Protein AF-A0A2A4IQV2-F1 (afdb_monomer_lite)

Foldseek 3Di:
DDPVVLVVVVVVPQQLDDSPDDPVLSVLRVVLVPADAVGKDKDKDFPCLLADPSVLSSLQCCLQWKDWQEKEFAQADPDPPDRGGMMMTMIHGDPDDRPAADWDKYFYYYDDDDCPCVVVDDRDPQIFTRHRRDHGDGDDPVRVVVVVVVVVDDDPVRPPDDDDDDDDQLDCVLFKDAPVLQVVLCVVPVCQVVQKAQDFDPVQDDDVDGHRPRIIGRHPDQVVVDDCVVRVSSVVSSCVQPQCDDCPCDDNHGDNDPDDGPPDDPD

Structure (mmCIF, N/CA/C/O backbone):
data_AF-A0A2A4IQV2-F1
#
_entry.id   AF-A0A2A4IQV2-F1
#
loop_
_atom_site.group_PDB
_atom_site.id
_atom_site.type_symbol
_atom_site.label_atom_id
_atom_site.label_alt_id
_atom_site.label_comp_id
_atom_site.label_asym_id
_atom_site.label_entity_id
_atom_site.label_seq_id
_atom_site.pdbx_PDB_ins_code
_atom_site.Cartn_x
_atom_site.Cartn_y
_atom_site.Cartn_z
_atom_site.occupancy
_atom_site.B_iso_or_equiv
_atom_site.auth_seq_id
_atom_site.auth_comp_id
_atom_site.auth_asym_id
_atom_site.auth_atom_id
_atom_site.pdbx_PDB_model_num
ATOM 1 N N . MET A 1 1 ? 0.775 -15.132 1.340 1.00 57.00 1 MET A N 1
ATOM 2 C CA . MET A 1 1 ? -0.269 -16.159 1.522 1.00 57.00 1 MET A CA 1
ATOM 3 C C . MET A 1 1 ? -0.303 -17.017 0.277 1.00 57.00 1 MET A C 1
ATOM 5 O O . MET A 1 1 ? -0.417 -16.459 -0.814 1.00 57.00 1 MET A O 1
ATOM 9 N N . GLU A 1 2 ? -0.124 -18.322 0.443 1.00 66.00 2 GLU A N 1
ATOM 10 C CA . GLU A 1 2 ? -0.212 -19.300 -0.644 1.00 66.00 2 GLU A CA 1
ATOM 11 C C . GLU A 1 2 ? -1.622 -19.326 -1.244 1.00 66.00 2 GLU A C 1
ATOM 13 O O . GLU A 1 2 ? -2.589 -18.897 -0.611 1.00 66.00 2 GLU A O 1
ATOM 18 N N . LYS A 1 3 ? -1.729 -19.760 -2.503 1.00 64.62 3 LYS A N 1
ATOM 19 C CA . LYS A 1 3 ? -2.979 -19.699 -3.272 1.00 64.62 3 LYS A CA 1
ATOM 20 C C . LYS A 1 3 ? -4.092 -20.534 -2.622 1.00 64.62 3 LYS A C 1
ATOM 22 O O . LYS A 1 3 ? -5.211 -20.047 -2.524 1.00 64.62 3 LYS A O 1
ATOM 27 N N . GLU A 1 4 ? -3.751 -21.711 -2.107 1.00 67.56 4 GLU A N 1
ATOM 28 C CA . GLU A 1 4 ? -4.687 -22.638 -1.454 1.00 67.56 4 GLU A CA 1
ATOM 29 C C . GLU A 1 4 ? -5.294 -22.043 -0.173 1.00 67.56 4 GLU A C 1
ATOM 31 O O . GLU A 1 4 ? -6.507 -22.061 0.015 1.00 67.56 4 GLU A O 1
ATOM 36 N N . LEU A 1 5 ? -4.480 -21.382 0.661 1.00 72.56 5 LEU A N 1
ATOM 37 C CA . LEU A 1 5 ? -4.970 -20.667 1.847 1.00 72.56 5 LEU A CA 1
ATOM 38 C C . LEU A 1 5 ? -5.950 -19.541 1.479 1.00 72.56 5 LEU A C 1
ATOM 40 O O . LEU A 1 5 ? -6.943 -19.326 2.171 1.00 72.56 5 LEU A O 1
ATOM 44 N N . LYS A 1 6 ? -5.700 -18.824 0.374 1.00 72.31 6 LYS A N 1
ATOM 45 C CA . LYS A 1 6 ? -6.606 -17.760 -0.093 1.00 72.31 6 LYS A CA 1
ATOM 46 C C . LYS A 1 6 ? -7.965 -18.295 -0.528 1.00 72.31 6 LYS A C 1
ATOM 48 O O . LYS A 1 6 ? -8.955 -17.592 -0.323 1.00 72.31 6 LYS A O 1
ATOM 53 N N . GLU A 1 7 ? -7.992 -19.473 -1.144 1.00 77.19 7 GLU A N 1
ATOM 54 C CA . GLU A 1 7 ? -9.219 -20.152 -1.569 1.00 77.19 7 GLU A CA 1
ATOM 55 C C . GLU A 1 7 ? -10.016 -20.617 -0.342 1.00 77.19 7 GLU A C 1
ATOM 57 O O . GLU A 1 7 ? -11.177 -20.235 -0.210 1.00 77.19 7 GLU A O 1
ATOM 62 N N . GLY A 1 8 ? -9.366 -21.256 0.638 1.00 81.88 8 GLY A N 1
ATOM 63 C CA . GLY A 1 8 ? -10.024 -21.661 1.888 1.00 81.88 8 GLY A CA 1
ATOM 64 C C . GLY A 1 8 ? -10.636 -20.493 2.679 1.00 81.88 8 GLY A C 1
ATOM 65 O O . GLY A 1 8 ? -11.763 -20.582 3.162 1.00 81.88 8 GLY A O 1
ATOM 66 N N . TYR A 1 9 ? -9.953 -19.344 2.774 1.00 82.88 9 TYR A N 1
ATOM 67 C CA . TYR A 1 9 ? -10.526 -18.171 3.455 1.00 82.88 9 TYR A CA 1
ATOM 68 C C . TYR A 1 9 ? -11.683 -17.520 2.699 1.00 82.88 9 TYR A C 1
ATOM 70 O O . TYR A 1 9 ? -12.551 -16.917 3.330 1.00 82.88 9 TYR A O 1
ATOM 78 N N . LYS A 1 10 ? -11.710 -17.639 1.367 1.00 83.69 10 LYS A N 1
ATOM 79 C CA . LYS A 1 10 ? -12.830 -17.153 0.558 1.00 83.69 10 LYS A CA 1
ATOM 80 C C . LYS A 1 10 ? -14.100 -17.950 0.861 1.00 83.69 10 LYS A C 1
ATOM 82 O O . LYS A 1 10 ? -15.173 -17.365 0.944 1.00 83.69 10 LYS A O 1
ATOM 87 N N . GLU A 1 11 ? -13.972 -19.259 1.051 1.00 87.31 11 GLU A N 1
ATOM 88 C CA . GLU A 1 11 ? -15.091 -20.158 1.364 1.00 87.31 11 GLU A CA 1
ATOM 89 C C . GLU A 1 11 ? -15.601 -19.998 2.803 1.00 87.31 11 GLU A C 1
ATOM 91 O O . GLU A 1 11 ? -16.762 -20.280 3.090 1.00 87.31 11 GLU A O 1
ATOM 96 N N . ALA A 1 12 ? -14.769 -19.470 3.704 1.00 85.25 12 ALA A N 1
ATOM 97 C CA . ALA A 1 12 ? -15.124 -19.239 5.102 1.00 85.25 12 ALA A CA 1
ATOM 98 C C . ALA A 1 12 ? -16.085 -18.049 5.337 1.00 85.25 12 ALA A C 1
ATOM 100 O O . ALA A 1 12 ? -16.462 -17.801 6.481 1.00 85.25 12 ALA A O 1
ATOM 101 N N . ASN A 1 13 ? -16.496 -17.326 4.283 1.00 86.19 13 ASN A N 1
ATOM 102 C CA . ASN A 1 13 ? -17.523 -16.269 4.311 1.00 86.19 13 ASN A CA 1
ATOM 103 C C . ASN A 1 13 ? -17.299 -15.148 5.351 1.00 86.19 13 ASN A C 1
ATOM 105 O O . ASN A 1 13 ? -18.256 -14.602 5.903 1.00 86.19 13 ASN A O 1
ATOM 109 N N . TYR A 1 14 ? -16.042 -14.772 5.601 1.00 90.62 14 TYR A N 1
ATOM 110 C CA . TYR A 1 14 ? -15.706 -13.605 6.425 1.00 90.62 14 TYR A CA 1
ATOM 111 C C . TYR A 1 14 ? -16.196 -12.303 5.773 1.00 90.62 14 TYR A C 1
ATOM 113 O O . TYR A 1 14 ? -15.938 -12.053 4.592 1.00 90.62 14 TYR A O 1
ATOM 121 N N . LYS A 1 15 ? -16.845 -11.434 6.555 1.00 90.25 15 LYS A N 1
ATOM 122 C CA . LYS A 1 15 ? -17.331 -10.116 6.107 1.00 90.25 15 LYS A CA 1
ATOM 123 C C . LYS A 1 15 ? -16.191 -9.145 5.776 1.00 90.25 15 LYS A C 1
ATOM 125 O O . LYS A 1 15 ? -16.366 -8.279 4.924 1.00 90.25 15 LYS A O 1
ATOM 130 N N . SER A 1 16 ? -15.033 -9.283 6.421 1.00 88.06 16 SER A N 1
ATOM 131 C CA . SER A 1 16 ? -13.837 -8.460 6.196 1.00 88.06 16 SER A CA 1
ATOM 132 C C . SER A 1 16 ? -12.880 -9.031 5.136 1.00 88.06 16 SER A C 1
ATOM 134 O O . SER A 1 16 ? -11.797 -8.480 4.918 1.00 88.06 16 SER A O 1
ATOM 136 N N . TYR A 1 17 ? -13.239 -10.127 4.454 1.00 90.81 17 TYR A N 1
ATOM 137 C CA . TYR A 1 17 ? -12.357 -10.746 3.465 1.00 90.81 17 TYR A CA 1
ATOM 138 C C . TYR A 1 17 ? -12.278 -9.943 2.164 1.00 90.81 17 TYR A C 1
ATOM 140 O O . TYR A 1 17 ? -13.275 -9.664 1.502 1.00 90.81 17 TYR A O 1
ATOM 148 N N . VAL A 1 18 ? -11.046 -9.684 1.728 1.00 89.44 18 VAL A N 1
ATOM 149 C CA . VAL A 1 18 ? -10.720 -9.228 0.374 1.00 89.44 18 VAL A CA 1
ATOM 150 C C . VAL A 1 18 ? -9.466 -9.941 -0.118 1.00 89.44 18 VAL A C 1
ATOM 152 O O . VAL A 1 18 ? -8.501 -10.123 0.622 1.00 89.44 18 VAL A O 1
ATOM 155 N N . LEU A 1 19 ? -9.440 -10.304 -1.403 1.00 85.94 19 LEU A N 1
ATOM 156 C CA . LEU A 1 19 ? -8.364 -11.110 -2.000 1.00 85.94 19 LEU A CA 1
ATOM 157 C C . LEU A 1 19 ? -6.963 -10.473 -1.880 1.00 85.94 19 LEU A C 1
ATOM 159 O O . LEU A 1 19 ? -5.940 -11.171 -1.818 1.00 85.94 19 LEU A O 1
ATOM 163 N N . THR A 1 20 ? -6.918 -9.140 -1.903 1.00 86.62 20 THR A N 1
ATOM 164 C CA . THR A 1 20 ? -5.707 -8.316 -1.777 1.00 86.62 20 THR A CA 1
ATOM 165 C C . THR A 1 20 ? -5.390 -7.928 -0.336 1.00 86.62 20 THR A C 1
ATOM 167 O O . THR A 1 20 ? -4.379 -7.269 -0.107 1.00 86.62 20 THR A O 1
ATOM 170 N N . GLY A 1 21 ? -6.238 -8.316 0.615 1.00 86.81 21 GLY A N 1
ATOM 171 C CA . GLY A 1 21 ? -6.084 -8.000 2.022 1.00 86.81 21 GLY A CA 1
ATOM 172 C C . GLY A 1 21 ? -5.037 -8.846 2.726 1.00 86.81 21 GLY A C 1
ATOM 173 O O . GLY A 1 21 ? -4.681 -9.947 2.297 1.00 86.81 21 GLY A O 1
ATOM 174 N N . ASP A 1 22 ? -4.587 -8.322 3.857 1.00 89.69 22 ASP A N 1
ATOM 175 C CA . ASP A 1 22 ? -3.764 -9.056 4.803 1.00 89.69 22 ASP A CA 1
ATOM 176 C C . ASP A 1 22 ? -4.607 -10.008 5.655 1.00 89.69 22 ASP A C 1
ATOM 178 O O . ASP A 1 22 ? -5.762 -9.722 5.981 1.00 89.69 22 ASP A O 1
ATOM 182 N N . ILE A 1 23 ? -3.993 -11.117 6.071 1.00 90.94 23 ILE A N 1
ATOM 183 C CA . ILE A 1 23 ? -4.649 -12.173 6.854 1.00 90.94 23 ILE A CA 1
ATOM 184 C C . ILE A 1 23 ? -5.125 -11.707 8.234 1.00 90.94 23 ILE A C 1
ATOM 186 O O . ILE A 1 23 ? -6.151 -12.183 8.710 1.00 90.94 23 ILE A O 1
ATOM 190 N N . TYR A 1 24 ? -4.423 -10.758 8.868 1.00 92.19 24 TYR A N 1
ATOM 191 C CA . TYR A 1 24 ? -4.771 -10.274 10.211 1.00 92.19 24 TYR A CA 1
ATOM 192 C C . TYR A 1 24 ? -6.176 -9.652 10.266 1.00 92.19 24 TYR A C 1
ATOM 194 O O . TYR A 1 24 ? -6.796 -9.631 11.323 1.00 92.19 24 TYR A O 1
ATOM 202 N N . GLN A 1 25 ? -6.723 -9.208 9.130 1.00 92.75 25 GLN A N 1
ATOM 203 C CA . GLN A 1 25 ? -8.086 -8.675 9.055 1.00 92.75 25 GLN A CA 1
ATOM 204 C C . GLN A 1 25 ? -9.148 -9.733 9.387 1.00 92.75 25 GLN A C 1
ATOM 206 O O . GLN A 1 25 ? -10.181 -9.418 9.975 1.00 92.75 25 GLN A O 1
ATOM 211 N N . LEU A 1 26 ? -8.869 -11.002 9.074 1.00 93.81 26 LEU A N 1
ATOM 212 C CA . LEU A 1 26 ? -9.745 -12.118 9.434 1.00 93.81 26 LEU A CA 1
ATOM 213 C C . LEU A 1 26 ? -9.690 -12.396 10.940 1.00 93.81 26 LEU A C 1
ATOM 215 O O . LEU A 1 26 ? -10.692 -12.780 11.537 1.00 93.81 26 LEU A O 1
ATOM 219 N N . PHE A 1 27 ? -8.538 -12.148 11.573 1.00 95.12 27 PHE A N 1
ATOM 220 C CA . PHE A 1 27 ? -8.393 -12.263 13.023 1.00 95.12 27 PHE A CA 1
ATOM 221 C C . PHE A 1 27 ? -9.171 -11.172 13.761 1.00 95.12 27 PHE A C 1
ATOM 223 O O . PHE A 1 27 ? -9.765 -11.488 14.787 1.00 95.12 27 PHE A O 1
ATOM 230 N N . PHE A 1 28 ? -9.246 -9.946 13.228 1.00 95.62 28 PHE A N 1
ATOM 231 C CA . PHE A 1 28 ? -10.114 -8.893 13.776 1.00 95.62 28 PHE A CA 1
ATOM 232 C C . PHE A 1 28 ? -11.588 -9.301 13.803 1.00 95.62 28 PHE A C 1
ATOM 234 O O . PHE A 1 28 ? -12.278 -9.120 14.803 1.00 95.62 28 PHE A O 1
ATOM 241 N N . GLU A 1 29 ? -12.082 -9.865 12.702 1.00 94.81 29 GLU A N 1
ATOM 242 C CA . GLU A 1 29 ? -13.461 -10.342 12.637 1.00 94.81 29 GLU A CA 1
ATOM 243 C C . GLU A 1 29 ? -13.678 -11.532 13.573 1.00 94.81 29 GLU A C 1
ATOM 245 O O . GLU A 1 29 ? -14.640 -11.559 14.347 1.00 94.81 29 GLU A O 1
ATOM 250 N N . LYS A 1 30 ? -12.766 -12.509 13.540 1.00 94.88 30 LYS A N 1
ATOM 251 C CA . LYS A 1 30 ? -12.890 -13.719 14.346 1.00 94.88 30 LYS A CA 1
ATOM 252 C C . LYS A 1 30 ? -12.852 -13.417 15.840 1.00 94.88 30 LYS A C 1
ATOM 254 O O . LYS A 1 30 ? -13.679 -13.975 16.559 1.00 94.88 30 LYS A O 1
ATOM 259 N N . SER A 1 31 ? -11.943 -12.557 16.301 1.00 95.44 31 SER A N 1
ATOM 260 C CA . SER A 1 31 ? -11.855 -12.165 17.712 1.00 95.44 31 SER A CA 1
ATOM 261 C C . SER A 1 31 ? -13.147 -11.489 18.169 1.00 95.44 31 SER A C 1
ATOM 263 O O . SER A 1 31 ? -13.717 -11.898 19.175 1.00 95.44 31 SER A O 1
ATOM 265 N N . LEU A 1 32 ? -13.677 -10.539 17.393 1.00 93.56 32 LEU A N 1
ATOM 266 C CA . LEU A 1 32 ? -14.908 -9.831 17.725 1.00 93.56 32 LEU A CA 1
ATOM 267 C C . LEU A 1 32 ? -16.101 -10.791 17.813 1.00 93.56 32 LEU A C 1
ATOM 269 O O . LEU A 1 32 ? -16.940 -10.673 18.706 1.00 93.56 32 LEU A O 1
ATOM 273 N N . ASN A 1 33 ? -16.156 -11.779 16.918 1.00 92.06 33 ASN A N 1
ATOM 274 C CA . ASN A 1 33 ? -17.216 -12.782 16.915 1.00 92.06 33 ASN A CA 1
ATOM 275 C C . ASN A 1 33 ? -17.192 -13.662 18.174 1.00 92.06 33 ASN A C 1
ATOM 277 O O . ASN A 1 33 ? -18.262 -13.949 18.717 1.00 92.06 33 ASN A O 1
ATOM 281 N N . VAL A 1 34 ? -16.004 -14.052 18.658 1.00 94.19 34 VAL A N 1
ATOM 282 C CA . VAL A 1 34 ? -15.859 -14.911 19.852 1.00 94.19 34 VAL A CA 1
ATOM 283 C C . VAL A 1 34 ? -15.903 -14.148 21.178 1.00 94.19 34 VAL A C 1
ATOM 285 O O . VAL A 1 34 ? -16.144 -14.765 22.215 1.00 94.19 34 VAL A O 1
ATOM 288 N N . LEU A 1 35 ? -15.701 -12.825 21.172 1.00 94.56 35 LEU A N 1
ATOM 289 C CA . LEU A 1 35 ? -15.849 -12.004 22.372 1.00 94.56 35 LEU A CA 1
ATOM 290 C C . LEU A 1 35 ? -17.284 -12.084 22.920 1.00 94.56 35 LEU A C 1
ATOM 292 O O . LEU A 1 35 ? -18.276 -12.089 22.180 1.00 94.56 35 LEU A O 1
ATOM 296 N N . LYS A 1 36 ? -17.390 -12.105 24.251 1.00 92.50 36 LYS A N 1
ATOM 297 C CA . LYS A 1 36 ? -18.647 -11.816 24.948 1.00 92.50 36 LYS A CA 1
ATOM 298 C C . LYS A 1 36 ? -18.908 -10.310 24.921 1.00 92.50 36 LYS A C 1
ATOM 300 O O . LYS A 1 36 ? -17.984 -9.520 24.731 1.00 92.50 36 LYS A O 1
ATOM 305 N N . ILE A 1 37 ? -20.162 -9.922 25.131 1.00 89.00 37 ILE A N 1
ATOM 306 C CA . ILE A 1 37 ? -20.530 -8.519 25.346 1.00 89.00 37 ILE A CA 1
ATOM 307 C C . ILE A 1 37 ? -19.714 -7.970 26.531 1.00 89.00 37 ILE A C 1
ATOM 309 O O . ILE A 1 37 ? -19.576 -8.654 27.545 1.00 89.00 37 ILE A O 1
ATOM 313 N N . GLY A 1 38 ? -19.108 -6.791 26.363 1.00 82.62 38 GLY A N 1
ATOM 314 C CA . GLY A 1 38 ? -18.185 -6.189 27.338 1.00 82.62 38 GLY A CA 1
ATOM 315 C C . GLY A 1 38 ? -16.751 -6.744 27.322 1.00 82.62 38 GLY A C 1
ATOM 316 O O . GLY A 1 38 ? -15.868 -6.172 27.953 1.00 82.62 38 GLY A O 1
ATOM 317 N N . GLY A 1 39 ? -16.480 -7.825 26.584 1.00 92.00 39 GLY A N 1
ATOM 318 C CA . GLY A 1 39 ? -15.123 -8.336 26.392 1.00 92.00 39 GLY A CA 1
ATOM 319 C C . GLY A 1 39 ? -14.288 -7.415 25.500 1.00 92.00 39 GLY A C 1
ATOM 320 O O . GLY A 1 39 ? -14.803 -6.850 24.534 1.00 92.00 39 GLY A O 1
ATOM 321 N N . ILE A 1 40 ? -12.994 -7.298 25.805 1.00 94.31 40 ILE A N 1
ATOM 322 C CA . ILE A 1 40 ? -12.043 -6.423 25.105 1.00 94.31 40 ILE A CA 1
ATOM 323 C C . ILE A 1 40 ? -10.987 -7.282 24.403 1.00 94.31 40 ILE A C 1
ATOM 325 O O . ILE A 1 40 ? -10.458 -8.227 24.988 1.00 94.31 40 ILE A O 1
ATOM 329 N N . ALA A 1 41 ? -10.656 -6.933 23.162 1.00 96.69 41 ALA A N 1
ATOM 330 C CA . ALA A 1 41 ? -9.495 -7.442 22.447 1.00 96.69 41 ALA A CA 1
ATOM 331 C C . ALA A 1 41 ? -8.510 -6.304 22.161 1.00 96.69 41 ALA A C 1
ATOM 333 O O . ALA A 1 41 ? -8.902 -5.212 21.754 1.00 96.69 41 ALA A O 1
ATOM 334 N N . GLY A 1 42 ? -7.223 -6.595 22.338 1.00 96.50 42 GLY A N 1
ATOM 335 C CA . GLY A 1 42 ? -6.113 -5.767 21.880 1.00 96.50 42 GLY A CA 1
ATOM 336 C C . GLY A 1 42 ? -5.304 -6.539 20.845 1.00 96.50 42 GLY A C 1
ATOM 337 O O . GLY A 1 42 ? -4.996 -7.713 21.054 1.00 96.50 42 GLY A O 1
ATOM 338 N N . MET A 1 43 ? -4.977 -5.914 19.717 1.00 96.31 43 MET A N 1
ATOM 339 C CA . MET A 1 43 ? -4.186 -6.547 18.662 1.00 96.31 43 MET A CA 1
ATOM 340 C C . MET A 1 43 ? -3.106 -5.616 18.140 1.00 96.31 43 MET A C 1
ATOM 342 O O . MET A 1 43 ? -3.369 -4.449 17.862 1.00 96.31 43 MET A O 1
ATOM 346 N N . ILE A 1 44 ? -1.913 -6.176 17.951 1.00 94.69 44 ILE A N 1
ATOM 347 C CA . ILE A 1 44 ? -0.789 -5.514 17.295 1.00 94.69 44 ILE A CA 1
ATOM 348 C C . ILE A 1 44 ? -0.725 -6.024 15.855 1.00 94.69 44 ILE A C 1
ATOM 350 O O . ILE A 1 44 ? -0.528 -7.217 15.620 1.00 94.69 44 ILE A O 1
ATOM 354 N N . THR A 1 45 ? -0.914 -5.135 14.886 1.00 94.00 45 THR A N 1
ATOM 355 C CA . THR A 1 45 ? -0.941 -5.474 13.454 1.00 94.00 45 THR A CA 1
ATOM 356 C C . THR A 1 45 ? -0.229 -4.412 12.635 1.00 94.00 45 THR A C 1
ATOM 358 O O . THR A 1 45 ? 0.151 -3.370 13.156 1.00 94.00 45 THR A O 1
ATOM 361 N N . SER A 1 46 ? -0.107 -4.612 11.320 1.00 92.94 46 SER A N 1
ATOM 362 C CA . SER A 1 46 ? 0.221 -3.479 10.453 1.00 92.94 46 SER A CA 1
ATOM 363 C C . SER A 1 46 ? -0.827 -2.370 10.599 1.00 92.94 46 SER A C 1
ATOM 365 O O . SER A 1 46 ? -2.005 -2.674 10.788 1.00 92.94 46 SER A O 1
ATOM 367 N N . ASN A 1 47 ? -0.419 -1.110 10.457 1.00 93.06 47 ASN A N 1
ATOM 368 C CA . ASN A 1 47 ? -1.318 0.046 10.437 1.00 93.06 47 ASN A CA 1
ATOM 369 C C . ASN A 1 47 ? -1.991 0.261 9.059 1.00 93.06 47 ASN A C 1
ATOM 371 O O . ASN A 1 47 ? -2.939 1.036 8.930 1.00 93.06 47 ASN A O 1
ATOM 375 N N . LYS A 1 48 ? -1.540 -0.451 8.012 1.00 92.69 48 LYS A N 1
ATOM 376 C CA . LYS A 1 48 ? -1.922 -0.194 6.612 1.00 92.69 48 LYS A CA 1
ATOM 377 C C . LYS A 1 48 ? -3.418 -0.298 6.340 1.00 92.69 48 LYS A C 1
ATOM 379 O O . LYS A 1 48 ? -3.926 0.460 5.515 1.00 92.69 48 LYS A O 1
ATOM 384 N N . TRP A 1 49 ? -4.138 -1.193 7.019 1.00 92.94 49 TRP A N 1
ATOM 385 C CA . TRP A 1 49 ? -5.589 -1.349 6.851 1.00 92.94 49 TRP A CA 1
ATOM 386 C C . TRP A 1 49 ? -6.371 -0.066 7.179 1.00 92.94 49 TRP A C 1
ATOM 388 O O . TRP A 1 49 ? -7.485 0.107 6.686 1.00 92.94 49 TRP A O 1
ATOM 398 N N . MET A 1 50 ? -5.802 0.863 7.954 1.00 93.19 50 MET A N 1
ATOM 399 C CA . MET A 1 50 ? -6.447 2.139 8.265 1.00 93.19 50 MET A CA 1
ATOM 400 C C . MET A 1 50 ? -6.596 3.041 7.033 1.00 93.19 50 MET A C 1
ATOM 402 O O . MET A 1 50 ? -7.589 3.754 6.908 1.00 93.19 50 MET A O 1
ATOM 406 N N . GLN A 1 51 ? -5.667 2.971 6.076 1.00 91.38 51 GLN A N 1
ATOM 407 C CA . GLN A 1 51 ? -5.658 3.858 4.904 1.00 91.38 51 GLN A CA 1
ATOM 408 C C . GLN A 1 51 ? -5.776 3.102 3.576 1.00 91.38 51 GLN A C 1
ATOM 410 O O . GLN A 1 51 ? -6.383 3.592 2.624 1.00 91.38 51 GLN A O 1
ATOM 415 N N . ALA A 1 52 ? -5.248 1.884 3.479 1.00 91.50 52 ALA A N 1
ATOM 416 C CA . ALA A 1 52 ? -5.266 1.131 2.234 1.00 91.50 52 ALA A CA 1
ATOM 417 C C . ALA A 1 52 ? -6.698 0.820 1.763 1.00 91.50 52 ALA A C 1
ATOM 419 O O . ALA A 1 52 ? -7.627 0.652 2.562 1.00 91.50 52 ALA A O 1
ATOM 420 N N . SER A 1 53 ? -6.865 0.705 0.442 1.00 90.44 53 SER A N 1
ATOM 421 C CA . SER A 1 53 ? -8.154 0.393 -0.185 1.00 90.44 53 SER A CA 1
ATOM 422 C C . SER A 1 53 ? -8.685 -0.978 0.228 1.00 90.44 53 SER A C 1
ATOM 424 O O . SER A 1 53 ? -9.870 -1.104 0.517 1.00 90.44 53 SER A O 1
ATOM 426 N N . TYR A 1 54 ? -7.810 -1.984 0.351 1.00 90.62 54 TYR A N 1
ATOM 427 C CA . TYR A 1 54 ? -8.200 -3.307 0.851 1.00 90.62 54 TYR A CA 1
ATOM 428 C C . TYR A 1 54 ? -8.733 -3.254 2.291 1.00 90.62 54 TYR A C 1
ATOM 430 O O . TYR A 1 54 ? -9.541 -4.089 2.669 1.00 90.62 54 TYR A O 1
ATOM 438 N N . GLY A 1 55 ? -8.322 -2.266 3.089 1.00 92.94 55 GLY A N 1
ATOM 439 C CA . GLY A 1 55 ? -8.781 -2.109 4.467 1.00 92.94 55 GLY A CA 1
ATOM 440 C C . GLY A 1 55 ? -10.188 -1.525 4.597 1.00 92.94 55 GLY A C 1
ATOM 441 O O . GLY A 1 55 ? -10.711 -1.470 5.706 1.00 92.94 55 GLY A O 1
ATOM 442 N N . ALA A 1 56 ? -10.819 -1.091 3.498 1.00 92.75 56 ALA A N 1
ATOM 443 C CA . ALA A 1 56 ? -12.153 -0.487 3.532 1.00 92.75 56 ALA A CA 1
ATOM 444 C C . ALA A 1 56 ? -13.201 -1.417 4.162 1.00 92.75 56 ALA A C 1
ATOM 446 O O . ALA A 1 56 ? -13.954 -0.978 5.026 1.00 92.75 56 ALA A O 1
ATOM 447 N N . VAL A 1 57 ? -13.181 -2.706 3.806 1.00 92.12 57 VAL A N 1
ATOM 448 C CA . VAL A 1 57 ? -14.095 -3.712 4.375 1.00 92.12 57 VAL A CA 1
ATOM 449 C C . VAL A 1 57 ? -13.873 -3.914 5.874 1.00 92.12 57 VAL A C 1
ATOM 451 O O . VAL A 1 57 ? -14.827 -4.071 6.625 1.00 92.12 57 VAL A O 1
ATOM 454 N N . THR A 1 58 ? -12.623 -3.837 6.332 1.00 93.62 58 THR A N 1
ATOM 455 C CA . THR A 1 58 ? -12.267 -3.957 7.751 1.00 93.62 58 THR A CA 1
ATOM 456 C C . THR A 1 58 ? -12.744 -2.743 8.542 1.00 93.62 58 THR A C 1
ATOM 458 O O . THR A 1 58 ? -13.314 -2.895 9.620 1.00 93.62 58 THR A O 1
ATOM 461 N N . ARG A 1 59 ? -12.572 -1.531 7.998 1.00 93.19 59 ARG A N 1
ATOM 462 C CA . ARG A 1 59 ? -13.068 -0.296 8.626 1.00 93.19 59 ARG A CA 1
ATOM 463 C C . ARG A 1 59 ? -14.592 -0.274 8.707 1.00 93.19 59 ARG A C 1
ATOM 465 O O . ARG A 1 59 ? -15.124 0.070 9.758 1.00 93.19 59 ARG A O 1
ATOM 472 N N . ASP A 1 60 ? -15.287 -0.682 7.643 1.00 90.44 60 ASP A N 1
ATOM 473 C CA . ASP A 1 60 ? -16.751 -0.810 7.651 1.00 90.44 60 ASP A CA 1
ATOM 474 C C . ASP A 1 60 ? -17.211 -1.895 8.640 1.00 90.44 60 ASP A C 1
ATOM 476 O O . ASP A 1 60 ? -18.151 -1.673 9.403 1.00 90.44 60 ASP A O 1
ATOM 480 N N . TYR A 1 61 ? -16.494 -3.021 8.725 1.00 91.50 61 TYR A N 1
ATOM 481 C CA . TYR A 1 61 ? -16.773 -4.060 9.715 1.00 91.50 61 TYR A CA 1
ATOM 482 C C . TYR A 1 61 ? -16.659 -3.533 11.154 1.00 91.50 61 TYR A C 1
ATOM 484 O O . TYR A 1 61 ? -17.588 -3.724 11.939 1.00 91.50 61 TYR A O 1
ATOM 492 N N . PHE A 1 62 ? -15.581 -2.825 11.504 1.00 91.81 62 PHE A N 1
ATOM 493 C CA . PHE A 1 62 ? -15.451 -2.208 12.830 1.00 91.81 62 PHE A CA 1
ATOM 494 C C . PHE A 1 62 ? -16.538 -1.162 13.084 1.00 91.81 62 PHE A C 1
ATOM 496 O O . PHE A 1 62 ? -17.184 -1.199 14.131 1.00 91.81 62 PHE A O 1
ATOM 503 N N . TYR A 1 63 ? -16.796 -0.284 12.111 1.00 88.75 63 TYR A N 1
ATOM 504 C CA . TYR A 1 63 ? -17.836 0.742 12.198 1.00 88.75 63 TYR A CA 1
ATOM 505 C C . TYR A 1 63 ? -19.216 0.144 12.521 1.00 88.75 63 TYR A C 1
ATOM 507 O O . TYR A 1 63 ? -19.943 0.703 13.345 1.00 88.75 63 TYR A O 1
ATOM 515 N N . ARG A 1 64 ? -19.539 -1.016 11.927 1.00 87.31 64 ARG A N 1
ATOM 516 C CA . ARG A 1 64 ? -20.831 -1.712 12.055 1.00 87.31 64 ARG A CA 1
ATOM 517 C C . ARG A 1 64 ? -20.950 -2.720 13.187 1.00 87.31 64 ARG A C 1
ATOM 519 O O . ARG A 1 64 ? -22.073 -3.132 13.444 1.00 87.31 64 ARG A O 1
ATOM 526 N N . ASN A 1 65 ? -19.858 -3.183 13.795 1.00 88.81 65 ASN A N 1
ATOM 527 C CA . ASN A 1 65 ? -19.929 -4.329 14.717 1.00 88.81 65 ASN A CA 1
ATOM 528 C C . ASN A 1 65 ? -19.161 -4.135 16.034 1.00 88.81 65 ASN A C 1
ATOM 530 O O . ASN A 1 65 ? -19.387 -4.893 16.978 1.00 88.81 65 ASN A O 1
ATOM 534 N N . ALA A 1 66 ? -18.255 -3.161 16.123 1.00 91.44 66 ALA A N 1
ATOM 535 C CA . ALA A 1 66 ? -17.367 -3.009 17.273 1.00 91.44 66 ALA A CA 1
ATOM 536 C C . ALA A 1 66 ? -17.514 -1.648 17.951 1.00 91.44 66 ALA A C 1
ATOM 538 O O . ALA A 1 66 ? -17.898 -0.659 17.327 1.00 91.44 66 ALA A O 1
ATOM 539 N N . ASN A 1 67 ? -17.125 -1.588 19.219 1.00 91.38 67 ASN A N 1
ATOM 540 C CA . ASN A 1 67 ? -16.756 -0.352 19.892 1.00 91.38 67 ASN A CA 1
ATOM 541 C C . ASN A 1 67 ? -15.232 -0.242 19.839 1.00 91.38 67 ASN A C 1
ATOM 543 O O . ASN A 1 67 ? -14.534 -1.026 20.473 1.00 91.38 67 ASN A O 1
ATOM 547 N N . VAL A 1 68 ? -14.707 0.688 19.038 1.00 92.06 68 VAL A N 1
ATOM 548 C CA . VAL A 1 68 ? -13.261 0.945 18.975 1.00 92.06 68 VAL A CA 1
ATOM 549 C C . VAL A 1 68 ? -12.894 1.767 20.203 1.00 92.06 68 VAL A C 1
ATOM 551 O O . VAL A 1 68 ? -13.285 2.925 20.312 1.00 92.06 68 VAL A O 1
ATOM 554 N N . ASN A 1 69 ? -12.189 1.156 21.152 1.00 90.75 69 ASN A N 1
ATOM 555 C CA . ASN A 1 69 ? -11.807 1.806 22.405 1.00 90.75 69 ASN A CA 1
ATOM 556 C C . ASN A 1 69 ? -10.580 2.702 22.217 1.00 90.75 69 ASN A C 1
ATOM 558 O O . ASN A 1 69 ? -10.459 3.724 22.888 1.00 90.75 69 ASN A O 1
ATOM 562 N N . GLY A 1 70 ? -9.694 2.337 21.290 1.00 91.62 70 GLY A N 1
ATOM 563 C CA . GLY A 1 70 ? -8.592 3.195 20.893 1.00 91.62 70 GLY A CA 1
ATOM 564 C C . GLY A 1 70 ? -7.694 2.588 19.824 1.00 91.62 70 GLY A C 1
ATOM 565 O O . GLY A 1 70 ? -7.655 1.368 19.639 1.00 91.62 70 GLY A O 1
ATOM 566 N N . VAL A 1 71 ? -6.957 3.448 19.123 1.00 93.12 71 VAL A N 1
ATOM 567 C CA . VAL A 1 71 ? -5.919 3.048 18.164 1.00 93.12 71 VAL A CA 1
ATOM 568 C C . VAL A 1 71 ? -4.614 3.775 18.473 1.00 93.12 71 VAL A C 1
ATOM 570 O O . VAL A 1 71 ? -4.597 4.989 18.634 1.00 93.12 71 VAL A O 1
ATOM 573 N N . ILE A 1 72 ? -3.510 3.043 18.518 1.00 91.12 72 ILE A N 1
ATOM 574 C CA . ILE A 1 72 ? -2.165 3.592 18.678 1.00 91.12 72 ILE A CA 1
ATOM 575 C C . ILE A 1 72 ? -1.393 3.274 17.400 1.00 91.12 72 ILE A C 1
ATOM 577 O O . ILE A 1 72 ? -1.090 2.111 17.139 1.00 91.12 72 ILE A O 1
ATOM 581 N N . ASP A 1 73 ? -1.093 4.277 16.582 1.00 91.75 73 ASP A N 1
ATOM 582 C CA . ASP A 1 73 ? -0.212 4.131 15.423 1.00 91.75 73 ASP A CA 1
ATOM 583 C C . ASP A 1 73 ? 1.240 4.270 15.877 1.00 91.75 73 ASP A C 1
ATOM 585 O O . ASP A 1 73 ? 1.690 5.355 16.234 1.00 91.75 73 ASP A O 1
ATOM 589 N N . LEU A 1 74 ? 1.968 3.157 15.896 1.00 90.31 74 LEU A N 1
ATOM 590 C CA . LEU A 1 74 ? 3.359 3.132 16.330 1.00 90.31 74 LEU A CA 1
ATOM 591 C C . LEU A 1 74 ? 4.320 3.504 15.192 1.00 90.31 74 LEU A C 1
ATOM 593 O O . LEU A 1 74 ? 5.479 3.815 15.457 1.00 90.31 74 LEU A O 1
ATOM 597 N N . GLY A 1 75 ? 3.887 3.452 13.930 1.00 88.50 75 GLY A N 1
ATOM 598 C CA . GLY A 1 75 ? 4.766 3.654 12.780 1.00 88.50 75 GLY A CA 1
ATOM 599 C C . GLY A 1 75 ? 5.782 2.520 12.566 1.00 88.50 75 GLY A C 1
ATOM 600 O O . GLY A 1 75 ? 5.594 1.383 13.013 1.00 88.50 75 GLY A O 1
ATOM 601 N N . ALA A 1 76 ? 6.840 2.814 11.808 1.00 86.75 76 ALA A N 1
ATOM 602 C CA . ALA A 1 76 ? 7.860 1.853 11.383 1.00 86.75 76 ALA A CA 1
ATOM 603 C C . ALA A 1 76 ? 8.893 1.529 12.480 1.00 86.75 76 ALA A C 1
ATOM 605 O O . ALA A 1 76 ? 9.054 2.265 13.449 1.00 86.75 76 ALA A O 1
ATOM 606 N N . GLY A 1 77 ? 9.659 0.447 12.292 1.00 83.56 77 GLY A N 1
ATOM 607 C CA . GLY A 1 77 ? 10.886 0.191 13.064 1.00 83.56 77 GLY A CA 1
ATOM 608 C C . GLY A 1 77 ? 10.683 -0.301 14.500 1.00 83.56 77 GLY A C 1
ATOM 609 O O . GLY A 1 77 ? 11.619 -0.269 15.292 1.00 83.56 77 GLY A O 1
ATOM 610 N N . ARG A 1 78 ? 9.477 -0.764 14.850 1.00 83.56 78 ARG A N 1
ATOM 611 C CA . ARG A 1 78 ? 9.134 -1.175 16.225 1.00 83.56 78 ARG A CA 1
ATOM 612 C C . ARG A 1 78 ? 9.480 -2.622 16.563 1.00 83.56 78 ARG A C 1
ATOM 614 O O . ARG A 1 78 ? 9.681 -2.942 17.728 1.00 83.56 78 ARG A O 1
ATOM 621 N N . PHE A 1 79 ? 9.582 -3.482 15.555 1.00 83.44 79 PHE A N 1
ATOM 622 C CA . PHE A 1 79 ? 9.924 -4.892 15.718 1.00 83.44 79 PHE A CA 1
ATOM 623 C C . PHE A 1 79 ? 11.208 -5.209 14.957 1.00 83.44 79 PHE A C 1
ATOM 625 O O . PHE A 1 79 ? 11.318 -4.931 13.761 1.00 83.44 79 PHE A O 1
ATOM 632 N N . GLN A 1 80 ? 12.178 -5.820 15.641 1.00 79.19 80 GLN A N 1
ATOM 633 C CA . GLN A 1 80 ? 13.403 -6.290 14.998 1.00 79.19 80 GLN A CA 1
ATOM 634 C C . GLN A 1 80 ? 13.054 -7.329 13.924 1.00 79.19 80 GLN A C 1
ATOM 636 O O . GLN A 1 80 ? 12.333 -8.289 14.181 1.00 79.19 80 GLN A O 1
ATOM 641 N N . GLY A 1 81 ? 13.540 -7.114 12.702 1.00 77.88 81 GLY A N 1
ATOM 642 C CA . GLY A 1 81 ? 13.272 -8.000 11.566 1.00 77.88 81 GLY A CA 1
ATOM 643 C C . GLY A 1 81 ? 11.972 -7.722 10.800 1.00 77.88 81 GLY A C 1
ATOM 644 O O . GLY A 1 81 ? 11.736 -8.379 9.787 1.00 77.88 81 GLY A O 1
ATOM 645 N N . ALA A 1 82 ? 11.159 -6.736 11.202 1.00 78.25 82 ALA A N 1
ATOM 646 C CA . ALA A 1 82 ? 9.979 -6.314 10.446 1.00 78.25 82 ALA A CA 1
ATOM 647 C C . ALA A 1 82 ? 10.068 -4.836 10.045 1.00 78.25 82 ALA A C 1
ATOM 649 O O . ALA A 1 82 ? 10.118 -3.938 10.878 1.00 78.25 82 ALA A O 1
ATOM 650 N N . THR A 1 83 ? 10.015 -4.566 8.742 1.00 81.62 83 THR A N 1
ATOM 651 C CA . THR A 1 83 ? 9.993 -3.197 8.193 1.00 81.62 83 THR A CA 1
ATOM 652 C C . THR A 1 83 ? 8.571 -2.643 8.068 1.00 81.62 83 THR A C 1
ATOM 654 O O . THR A 1 83 ? 8.319 -1.772 7.239 1.00 81.62 83 THR A O 1
ATOM 657 N N . VAL A 1 84 ? 7.606 -3.226 8.780 1.00 85.19 84 VAL A N 1
ATOM 658 C CA . VAL A 1 84 ? 6.183 -2.923 8.613 1.00 85.19 84 VAL A CA 1
ATOM 659 C C . VAL A 1 84 ? 5.752 -1.906 9.656 1.00 85.19 84 VAL A C 1
ATOM 661 O O . VAL A 1 84 ? 5.940 -2.113 10.853 1.00 85.19 84 VAL A O 1
ATOM 664 N N . ASP A 1 85 ? 5.119 -0.837 9.190 1.00 90.12 85 ASP A N 1
ATOM 665 C CA . ASP A 1 85 ? 4.466 0.136 10.054 1.00 90.12 85 ASP A CA 1
ATOM 666 C C . ASP A 1 85 ? 3.356 -0.545 10.859 1.00 90.12 85 ASP A C 1
ATOM 668 O O . ASP A 1 85 ? 2.509 -1.257 10.300 1.00 90.12 85 ASP A O 1
ATOM 672 N N . THR A 1 86 ? 3.388 -0.352 12.174 1.00 92.44 86 THR A N 1
ATOM 673 C CA . THR A 1 86 ? 2.619 -1.135 13.145 1.00 92.44 86 THR A CA 1
ATOM 674 C C . THR A 1 86 ? 1.631 -0.251 13.898 1.00 92.44 86 THR A C 1
ATOM 676 O O . THR A 1 86 ? 1.924 0.897 14.206 1.00 92.44 86 THR A O 1
ATOM 679 N N . SER A 1 87 ? 0.465 -0.797 14.226 1.00 93.75 87 SER A N 1
ATOM 680 C CA . SER A 1 87 ? -0.526 -0.190 15.108 1.00 93.75 87 SER A CA 1
ATOM 681 C C . SER A 1 87 ? -0.993 -1.171 16.178 1.00 93.75 87 SER A C 1
ATOM 683 O O . SER A 1 87 ? -1.043 -2.379 15.932 1.00 93.75 87 SER A O 1
ATOM 685 N N . ILE A 1 88 ? -1.433 -0.642 17.314 1.00 94.12 88 ILE A N 1
ATOM 686 C CA . ILE A 1 88 ? -2.236 -1.349 18.308 1.00 94.12 88 ILE A CA 1
ATOM 687 C C . ILE A 1 88 ? -3.680 -0.881 18.153 1.00 94.12 88 ILE A C 1
ATOM 689 O O . ILE A 1 88 ? -3.939 0.318 18.161 1.00 94.12 88 ILE A O 1
ATOM 693 N N . ILE A 1 89 ? -4.625 -1.803 18.027 1.00 95.00 89 ILE A N 1
ATOM 694 C CA . ILE A 1 89 ? -6.055 -1.489 18.097 1.00 95.00 89 ILE A CA 1
ATOM 695 C C . ILE A 1 89 ? -6.676 -2.203 19.290 1.00 95.00 89 ILE A C 1
ATOM 697 O O . ILE A 1 89 ? -6.434 -3.393 19.505 1.00 95.00 89 ILE A O 1
ATOM 701 N N . ILE A 1 90 ? -7.487 -1.468 20.045 1.00 95.00 90 ILE A N 1
ATOM 702 C CA . ILE A 1 90 ? -8.249 -1.959 21.187 1.00 95.00 90 ILE A CA 1
ATOM 703 C C . ILE A 1 90 ? -9.727 -1.781 20.861 1.00 95.00 90 ILE A C 1
ATOM 705 O O . ILE A 1 90 ? -10.164 -0.688 20.490 1.00 95.00 90 ILE A O 1
ATOM 709 N N . TYR A 1 91 ? -10.492 -2.859 20.959 1.00 94.81 91 TYR A N 1
ATOM 710 C CA . TYR A 1 91 ? -11.906 -2.862 20.613 1.00 94.81 91 TYR A CA 1
ATOM 711 C C . TYR A 1 91 ? -12.683 -3.882 21.434 1.00 94.81 91 TYR A C 1
ATOM 713 O O . TYR A 1 91 ? -12.158 -4.919 21.845 1.00 94.81 91 TYR A O 1
ATOM 721 N N . SER A 1 92 ? -13.968 -3.612 21.616 1.00 94.00 92 SER A N 1
ATOM 722 C CA . SER A 1 92 ? -14.905 -4.502 22.282 1.00 94.00 92 SER A CA 1
ATOM 723 C C . SER A 1 92 ? -16.099 -4.823 21.394 1.00 94.00 92 SER A C 1
ATOM 725 O O . SER A 1 92 ? -16.416 -4.116 20.428 1.00 94.00 92 SER A O 1
ATOM 727 N N . LYS A 1 93 ? -16.760 -5.939 21.708 1.00 91.12 93 LYS A N 1
ATOM 728 C CA . LYS A 1 93 ? -18.023 -6.301 21.066 1.00 91.12 93 LYS A CA 1
ATOM 729 C C . LYS A 1 93 ? -19.092 -5.306 21.485 1.00 91.12 93 LYS A C 1
ATOM 731 O O . LYS A 1 93 ? -19.240 -5.056 22.681 1.00 91.12 93 LYS A O 1
ATOM 736 N N . ASN A 1 94 ? -19.809 -4.751 20.510 1.00 80.00 94 ASN A N 1
ATOM 737 C CA . ASN A 1 94 ? -20.850 -3.789 20.828 1.00 80.00 94 ASN A CA 1
ATOM 738 C C . ASN A 1 94 ? -22.008 -4.459 21.586 1.00 80.00 94 ASN A C 1
ATOM 740 O O . ASN A 1 94 ? -22.404 -5.581 21.265 1.00 80.00 94 ASN A O 1
ATOM 744 N N . ASP A 1 95 ? -22.496 -3.768 22.608 1.00 75.00 95 ASP A N 1
ATOM 745 C CA . ASP A 1 95 ? -23.589 -4.133 23.499 1.00 75.00 95 ASP A CA 1
ATOM 746 C C . ASP A 1 95 ? -24.922 -3.449 23.135 1.00 75.00 95 ASP A C 1
ATOM 748 O O . ASP A 1 95 ? -25.965 -3.892 23.612 1.00 75.00 95 ASP A O 1
ATOM 752 N N . GLY A 1 96 ? -24.909 -2.428 22.265 1.00 71.81 96 GLY A N 1
ATOM 753 C CA . GLY A 1 96 ? -26.091 -1.648 21.874 1.00 71.81 96 GLY A CA 1
ATOM 754 C C . GLY A 1 96 ? -26.362 -1.556 20.366 1.00 71.81 96 GLY A C 1
ATOM 755 O O . GLY A 1 96 ? -25.635 -2.100 19.530 1.00 71.81 96 GLY A O 1
ATOM 756 N N . GLU A 1 97 ? -27.430 -0.832 20.008 1.00 68.19 97 GLU A N 1
ATOM 757 C CA . GLU A 1 97 ? -27.756 -0.521 18.612 1.00 68.19 97 GLU A CA 1
ATOM 758 C C . GLU A 1 97 ? -26.691 0.392 17.993 1.00 68.19 97 GLU A C 1
ATOM 760 O O . GLU A 1 97 ? -26.448 1.513 18.446 1.00 68.19 97 GLU A O 1
ATOM 765 N N . ILE A 1 98 ? -26.065 -0.069 16.909 1.00 71.75 98 ILE A N 1
ATOM 766 C CA . ILE A 1 98 ? -25.181 0.775 16.105 1.00 71.75 98 ILE A CA 1
ATOM 767 C C . ILE A 1 98 ? -26.045 1.601 15.170 1.00 71.75 98 ILE A C 1
ATOM 769 O O . ILE A 1 98 ? -26.621 1.077 14.215 1.00 71.75 98 ILE A O 1
ATOM 773 N N . LYS A 1 99 ? -26.074 2.912 15.405 1.00 69.12 99 LYS A N 1
ATOM 774 C CA . LYS A 1 99 ? -26.635 3.870 14.456 1.00 69.12 99 LYS A CA 1
ATOM 775 C C . LYS A 1 99 ? -25.746 3.952 13.224 1.00 69.12 99 LYS A C 1
ATOM 777 O O . LYS A 1 99 ? -24.747 4.667 13.168 1.00 69.12 99 LYS A O 1
ATOM 782 N N . ILE A 1 100 ? -26.103 3.159 12.226 1.00 67.69 100 ILE A N 1
ATOM 783 C CA . ILE A 1 100 ? -25.470 3.191 10.914 1.00 67.69 100 ILE A CA 1
ATOM 784 C C . ILE A 1 100 ? -25.810 4.556 10.290 1.00 67.69 100 ILE A C 1
ATOM 786 O O . ILE A 1 100 ? -26.981 4.920 10.243 1.00 67.69 100 ILE A O 1
ATOM 790 N N . ASN A 1 101 ? -24.794 5.272 9.791 1.00 73.06 101 ASN A N 1
ATOM 791 C CA . ASN A 1 101 ? -24.830 6.607 9.156 1.00 73.06 101 ASN A CA 1
ATOM 792 C C . ASN A 1 101 ? -24.540 7.819 10.059 1.00 73.06 101 ASN A C 1
ATOM 794 O O . ASN A 1 101 ? -24.539 8.939 9.553 1.00 73.06 101 ASN A O 1
ATOM 798 N N . GLU A 1 102 ? -24.212 7.626 11.335 1.00 78.50 102 GLU A N 1
ATOM 799 C CA . GLU A 1 102 ? -23.663 8.700 12.176 1.00 78.50 102 GLU A CA 1
ATOM 800 C C . GLU A 1 102 ? -22.129 8.572 12.285 1.00 78.50 102 GLU A C 1
ATOM 802 O O . GLU A 1 102 ? -21.612 7.445 12.327 1.00 78.50 102 GLU A O 1
ATOM 807 N N . PRO A 1 103 ? -21.368 9.685 12.293 1.00 80.69 103 PRO A N 1
ATOM 808 C CA . PRO A 1 103 ? -19.939 9.648 12.584 1.00 80.69 103 PRO A CA 1
ATOM 809 C C . PRO A 1 103 ? -19.690 9.039 13.966 1.00 80.69 103 PRO A C 1
ATOM 811 O O . PRO A 1 103 ? -20.394 9.348 14.924 1.00 80.69 103 PRO A O 1
ATOM 814 N N . ARG A 1 104 ? -18.684 8.170 14.074 1.00 84.06 104 ARG A N 1
ATOM 815 C CA . ARG A 1 104 ? -18.286 7.557 15.344 1.00 84.06 104 ARG A CA 1
ATOM 816 C C . ARG A 1 104 ? -16.910 8.041 15.732 1.00 84.06 104 ARG A C 1
ATOM 818 O O . ARG A 1 104 ? -15.964 7.900 14.966 1.00 84.06 104 ARG A O 1
ATOM 825 N N . GLU A 1 105 ? -16.811 8.572 16.932 1.00 86.50 105 GLU A N 1
ATOM 826 C CA . GLU A 1 105 ? -15.555 9.049 17.477 1.00 86.50 105 GLU A CA 1
ATOM 827 C C . GLU A 1 105 ? -14.889 7.957 18.304 1.00 86.50 105 GLU A C 1
ATOM 829 O O . GLU A 1 105 ? -15.534 7.268 19.096 1.00 86.50 105 GLU A O 1
ATOM 834 N N . PHE A 1 106 ? -13.590 7.784 18.102 1.00 87.06 106 PHE A N 1
ATOM 835 C CA . PHE A 1 106 ? -12.756 6.982 18.982 1.00 87.06 106 PHE A CA 1
ATOM 836 C C . PHE A 1 106 ? -11.407 7.662 19.166 1.00 87.06 106 PHE A C 1
ATOM 838 O O . PHE A 1 106 ? -10.943 8.426 18.320 1.00 87.06 106 PHE A O 1
ATOM 845 N N . LYS A 1 107 ? -10.777 7.376 20.298 1.00 88.81 107 LYS A N 1
ATOM 846 C CA . LYS A 1 107 ? -9.487 7.949 20.658 1.00 88.81 107 LYS A CA 1
ATOM 847 C C . LYS A 1 107 ? -8.376 7.332 19.813 1.00 88.81 107 LYS A C 1
ATOM 849 O O . LYS A 1 107 ? -8.340 6.111 19.641 1.00 88.81 107 LYS A O 1
ATOM 854 N N . ALA A 1 108 ? -7.451 8.139 19.308 1.00 89.56 108 ALA A N 1
ATOM 855 C CA . ALA A 1 108 ? -6.261 7.597 18.669 1.00 89.56 108 ALA A CA 1
ATOM 856 C C . ALA A 1 108 ? -5.033 8.467 18.887 1.00 89.56 108 ALA A C 1
ATOM 858 O O . ALA A 1 108 ? -5.133 9.684 18.942 1.00 89.56 108 ALA A O 1
ATOM 859 N N . ILE A 1 109 ? -3.869 7.831 18.963 1.00 87.50 109 ILE A N 1
ATOM 860 C CA . ILE A 1 109 ? -2.580 8.512 19.090 1.00 87.50 109 ILE A CA 1
ATOM 861 C C . ILE A 1 109 ? -1.640 7.972 18.025 1.00 87.50 109 ILE A C 1
ATOM 863 O O . ILE A 1 109 ? -1.688 6.789 17.682 1.00 87.50 109 ILE A O 1
ATOM 867 N N . LYS A 1 110 ? -0.772 8.839 17.511 1.00 87.31 110 LYS A N 1
ATOM 868 C CA . LYS A 1 110 ? 0.316 8.459 16.619 1.00 87.31 110 LYS A CA 1
ATOM 869 C C . LYS A 1 110 ? 1.658 8.808 17.242 1.00 87.31 110 LYS A C 1
ATOM 871 O O . LYS A 1 110 ? 1.869 9.935 17.675 1.00 87.31 110 LYS A O 1
ATOM 876 N N . PHE A 1 111 ? 2.549 7.826 17.259 1.00 84.25 111 PHE A N 1
ATOM 877 C CA . PHE A 1 111 ? 3.900 7.944 17.781 1.00 84.25 111 PHE A CA 1
ATOM 878 C C . PHE A 1 111 ? 4.867 8.339 16.676 1.00 84.25 111 PHE A C 1
ATOM 880 O O . PHE A 1 111 ? 4.966 7.668 15.646 1.00 84.25 111 PHE A O 1
ATOM 887 N N . TYR A 1 112 ? 5.615 9.404 16.940 1.00 76.81 112 TYR A N 1
ATOM 888 C CA . TYR A 1 112 ? 6.695 9.877 16.078 1.00 76.81 112 TYR A CA 1
ATOM 889 C C . TYR A 1 112 ? 8.069 9.478 16.621 1.00 76.81 112 TYR A C 1
ATOM 891 O O . TYR A 1 112 ? 8.959 9.157 15.835 1.00 76.81 112 TYR A O 1
ATOM 899 N N . ASP A 1 113 ? 8.193 9.403 17.946 1.00 72.00 113 ASP A N 1
ATOM 900 C CA . ASP A 1 113 ? 9.465 9.248 18.646 1.00 72.00 113 ASP A CA 1
ATOM 901 C C . ASP A 1 113 ? 9.628 7.846 19.260 1.00 72.00 113 ASP A C 1
ATOM 903 O O . ASP A 1 113 ? 9.008 6.868 18.809 1.00 72.00 113 ASP A O 1
ATOM 907 N N . ASP A 1 114 ? 10.537 7.700 20.225 1.00 72.62 114 ASP A N 1
ATOM 908 C CA . ASP A 1 114 ? 10.801 6.425 20.885 1.00 72.62 114 ASP A CA 1
ATOM 909 C C . ASP A 1 114 ? 9.584 5.909 21.688 1.00 72.62 114 ASP A C 1
ATOM 911 O O . ASP A 1 114 ? 8.572 6.582 21.861 1.00 72.62 114 ASP A O 1
ATOM 915 N N . LEU A 1 115 ? 9.645 4.649 22.124 1.00 73.50 115 LEU A N 1
ATOM 916 C CA . LEU A 1 115 ? 8.544 4.007 22.850 1.00 73.50 115 LEU A CA 1
ATOM 917 C C . LEU A 1 115 ? 8.586 4.249 24.370 1.00 73.50 115 LEU A C 1
ATOM 919 O O . LEU A 1 115 ? 7.817 3.617 25.092 1.00 73.50 115 LEU A O 1
ATOM 923 N N . SER A 1 116 ? 9.493 5.085 24.884 1.00 71.94 116 SER A N 1
ATOM 924 C CA . SER A 1 116 ? 9.624 5.326 26.328 1.00 71.94 116 SER A CA 1
ATOM 925 C C . SER A 1 116 ? 8.345 5.917 26.922 1.00 71.94 116 SER A C 1
ATOM 927 O O . SER A 1 116 ? 7.941 5.518 28.014 1.00 71.94 116 SER A O 1
ATOM 929 N N . GLU A 1 117 ? 7.641 6.734 26.141 1.00 69.31 117 GLU A N 1
ATOM 930 C CA . GLU A 1 117 ? 6.353 7.335 26.488 1.00 69.31 117 GLU A CA 1
ATOM 931 C C . GLU A 1 117 ? 5.174 6.340 26.450 1.00 69.31 117 GLU A C 1
ATOM 933 O O . GLU A 1 117 ? 4.087 6.675 26.908 1.00 69.31 117 GLU A O 1
ATOM 938 N N . LEU A 1 118 ? 5.355 5.094 25.968 1.00 73.38 118 LEU A N 1
ATOM 939 C CA . LEU A 1 118 ? 4.267 4.099 25.933 1.00 73.38 118 LEU A CA 1
ATOM 940 C C . LEU A 1 118 ? 3.713 3.756 27.3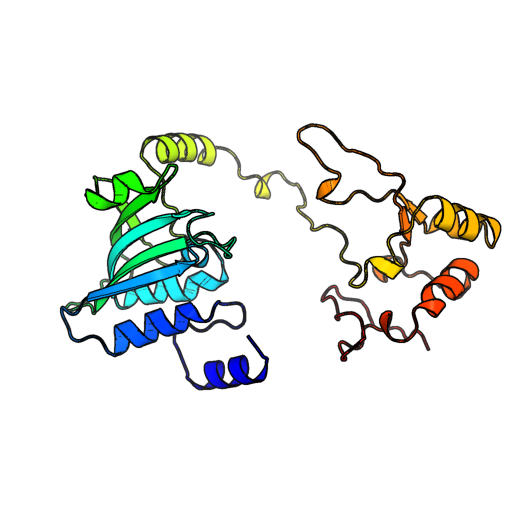25 1.00 73.38 118 LEU A C 1
ATOM 942 O O . LEU A 1 118 ? 2.560 3.337 27.432 1.00 73.38 118 LEU A O 1
ATOM 946 N N . LYS A 1 119 ? 4.547 3.835 28.371 1.00 71.88 119 LYS A N 1
ATOM 947 C CA . LYS A 1 119 ? 4.193 3.354 29.717 1.00 71.88 119 LYS A CA 1
ATOM 948 C C . LYS A 1 119 ? 3.100 4.186 30.378 1.00 71.88 119 LYS A C 1
ATOM 950 O O . LYS A 1 119 ? 2.290 3.618 31.102 1.00 71.88 119 LYS A O 1
ATOM 955 N N . ASP A 1 120 ? 3.060 5.474 30.063 1.00 71.62 120 ASP A N 1
ATOM 956 C CA . ASP A 1 120 ? 2.161 6.452 30.671 1.00 71.62 120 ASP A CA 1
ATOM 957 C C . ASP A 1 120 ? 1.207 7.047 29.623 1.00 71.62 120 ASP A C 1
ATOM 959 O O . ASP A 1 120 ? 0.799 8.203 29.716 1.00 71.62 120 ASP A O 1
ATOM 963 N N . ILE A 1 121 ? 0.858 6.267 28.587 1.00 72.94 121 ILE A N 1
ATOM 964 C CA . ILE A 1 121 ? -0.087 6.728 27.568 1.00 72.94 121 ILE A CA 1
ATOM 965 C C . ILE A 1 121 ? -1.445 6.973 28.198 1.00 72.94 121 ILE A C 1
ATOM 967 O O .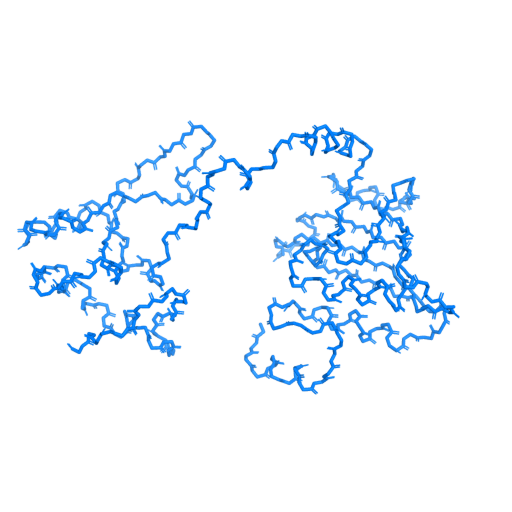 ILE A 1 121 ? -2.168 6.046 28.573 1.00 72.94 121 ILE A O 1
ATOM 971 N N . GLU A 1 122 ? -1.847 8.230 28.131 1.00 71.81 122 GLU A N 1
ATOM 972 C CA . GLU A 1 122 ? -3.236 8.621 28.191 1.00 71.81 122 GLU A CA 1
ATOM 973 C C . GLU A 1 122 ? -3.687 9.028 26.796 1.00 71.81 122 GLU A C 1
ATOM 975 O O . GLU A 1 122 ? -3.049 9.819 26.103 1.00 71.81 122 GLU A O 1
ATOM 980 N N . PHE A 1 123 ? -4.816 8.474 26.363 1.00 71.44 123 PHE A N 1
ATOM 981 C CA . PHE A 1 123 ? -5.491 8.983 25.183 1.00 71.44 123 PHE A CA 1
ATOM 982 C C . PHE A 1 123 ? -5.964 10.414 25.453 1.00 71.44 123 PHE A C 1
ATOM 984 O O . PHE A 1 123 ? -7.027 10.601 26.064 1.00 71.44 123 PHE A O 1
ATOM 991 N N . ASN A 1 124 ? -5.175 11.378 24.971 1.00 66.56 124 ASN A N 1
ATOM 992 C CA . ASN A 1 124 ? -5.479 12.806 24.907 1.00 66.56 124 ASN A CA 1
ATOM 993 C C . ASN A 1 124 ? -6.789 13.077 24.130 1.00 66.56 124 ASN A C 1
ATOM 995 O O . ASN A 1 124 ? -7.488 12.162 23.690 1.00 66.56 124 ASN A O 1
ATOM 999 N N . ASN A 1 125 ? -7.113 14.354 23.903 1.00 65.12 125 ASN A N 1
ATOM 1000 C CA . ASN A 1 125 ? -8.267 14.782 23.095 1.00 65.12 125 ASN A CA 1
ATOM 1001 C C . ASN A 1 125 ? -8.124 14.493 21.582 1.00 65.12 125 ASN A C 1
ATOM 1003 O O . ASN A 1 125 ? -8.913 15.003 20.789 1.00 65.12 125 ASN A O 1
ATOM 1007 N N . ASP A 1 126 ? -7.133 13.699 21.171 1.00 69.38 126 ASP A N 1
ATOM 1008 C CA . ASP A 1 126 ? -6.947 13.294 19.781 1.00 69.38 126 ASP A CA 1
ATOM 1009 C C . ASP A 1 126 ? -8.020 12.260 19.405 1.00 69.38 126 ASP A C 1
ATOM 1011 O O . ASP A 1 126 ? -7.977 11.076 19.764 1.00 69.38 126 ASP A O 1
ATOM 1015 N N . ILE A 1 127 ? -9.041 12.752 18.707 1.00 73.62 127 ILE A N 1
ATOM 1016 C CA . ILE A 1 127 ? -10.227 11.997 18.315 1.00 73.62 127 ILE A CA 1
ATOM 1017 C C . ILE A 1 127 ? -10.186 11.727 16.814 1.00 73.62 127 ILE A C 1
ATOM 1019 O O . ILE A 1 127 ? -9.978 12.623 15.996 1.00 73.62 127 ILE A O 1
ATOM 1023 N N . ILE A 1 128 ? -10.459 10.479 16.443 1.00 78.62 128 ILE A N 1
ATOM 1024 C CA . ILE A 1 128 ? -10.703 10.081 15.063 1.00 78.62 128 ILE A CA 1
ATOM 1025 C C . ILE A 1 128 ? -12.189 9.937 14.842 1.00 78.62 128 ILE A C 1
ATOM 1027 O O . ILE A 1 128 ? -12.868 9.163 15.513 1.00 78.62 128 ILE A O 1
ATOM 1031 N N . VAL A 1 129 ? -12.667 10.631 13.815 1.00 76.00 129 VAL A N 1
ATOM 1032 C CA . VAL A 1 129 ? -14.034 10.502 13.332 1.00 76.00 129 VAL A CA 1
ATOM 1033 C C . VAL A 1 129 ? -14.092 9.381 12.289 1.00 76.00 129 VAL A C 1
ATOM 1035 O O . VAL A 1 129 ? -13.888 9.594 11.086 1.00 76.00 129 VAL A O 1
ATOM 1038 N N . ALA A 1 130 ? -14.393 8.165 12.742 1.00 73.31 130 ALA A N 1
ATOM 1039 C CA . ALA A 1 130 ? -14.761 7.062 11.866 1.00 73.31 130 ALA A CA 1
ATOM 1040 C C . ALA A 1 130 ? -16.070 7.387 11.145 1.00 73.31 130 ALA A C 1
ATOM 1042 O O . ALA A 1 130 ? -17.118 7.593 11.754 1.00 73.31 130 ALA A O 1
ATOM 1043 N N . ASN A 1 131 ? -16.018 7.357 9.820 1.00 68.75 131 ASN A N 1
ATOM 1044 C CA . ASN A 1 131 ? -17.196 7.407 8.969 1.00 68.75 131 ASN A CA 1
ATOM 1045 C C . ASN A 1 131 ? -17.204 6.184 8.060 1.00 68.75 131 ASN A C 1
ATOM 1047 O O . ASN A 1 131 ? -16.142 5.647 7.722 1.00 68.75 131 ASN A O 1
ATOM 1051 N N . LYS A 1 132 ? -18.398 5.804 7.604 1.00 68.12 132 LYS A N 1
ATOM 1052 C CA . LYS A 1 132 ? -18.552 4.822 6.533 1.00 68.12 132 LYS A CA 1
ATOM 1053 C C . LYS A 1 132 ? -17.679 5.230 5.335 1.00 68.12 132 LYS A C 1
ATOM 1055 O O . LYS A 1 132 ? -17.664 6.396 4.942 1.00 68.12 132 LYS A O 1
ATOM 1060 N N . ASP A 1 133 ? -16.914 4.278 4.807 1.00 68.81 133 ASP A N 1
ATOM 1061 C CA . ASP A 1 133 ? -16.066 4.423 3.615 1.00 68.81 133 ASP A CA 1
ATOM 1062 C C . ASP A 1 133 ? -14.891 5.421 3.707 1.00 68.81 133 ASP A C 1
ATOM 1064 O O . ASP A 1 133 ? -14.190 5.638 2.715 1.00 68.81 133 ASP A O 1
ATOM 1068 N N . LYS A 1 134 ? -14.588 5.987 4.885 1.00 81.31 134 LYS A N 1
ATOM 1069 C CA . LYS A 1 134 ? -13.409 6.855 5.062 1.00 81.31 134 LYS A CA 1
ATOM 1070 C C . LYS A 1 134 ? -12.183 6.090 5.552 1.00 81.31 134 LYS A C 1
ATOM 1072 O O . LYS A 1 134 ? -12.278 5.075 6.242 1.00 81.31 134 LYS A O 1
ATOM 1077 N N . GLN A 1 135 ? -11.010 6.576 5.157 1.00 90.38 135 GLN A N 1
ATOM 1078 C CA . GLN A 1 135 ? -9.734 6.167 5.741 1.00 90.38 135 GLN A CA 1
ATOM 1079 C C . GLN A 1 135 ? -9.640 6.690 7.176 1.00 90.38 135 GLN A C 1
ATOM 1081 O O . GLN A 1 135 ? -10.160 7.762 7.481 1.00 90.38 135 GLN A O 1
ATOM 1086 N N . TRP A 1 136 ? -8.980 5.936 8.047 1.00 91.00 136 TRP A N 1
ATOM 1087 C CA . TRP A 1 136 ? -8.654 6.380 9.398 1.00 91.00 136 TRP A CA 1
ATOM 1088 C C . TRP A 1 136 ? -7.253 6.979 9.346 1.00 91.00 136 TRP A C 1
ATOM 1090 O O . TRP A 1 136 ? -6.253 6.267 9.277 1.00 91.00 136 TRP A O 1
ATOM 1100 N N . VAL A 1 137 ? -7.191 8.304 9.269 1.00 87.69 137 VAL A N 1
ATOM 1101 C CA . VAL A 1 137 ? -5.932 9.049 9.220 1.00 87.69 137 VAL A CA 1
ATOM 1102 C C . VAL A 1 137 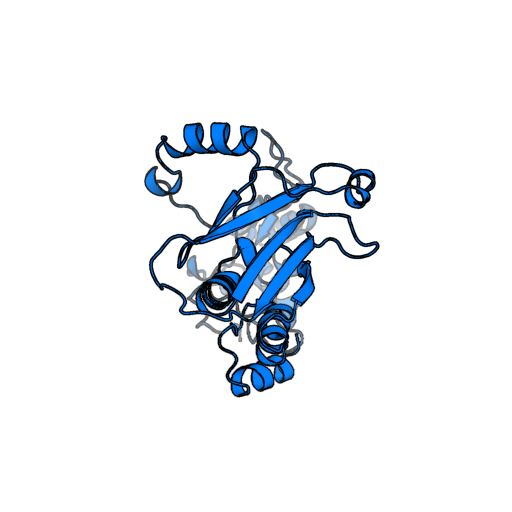? -5.724 9.664 10.592 1.00 87.69 137 VAL A C 1
ATOM 1104 O O . VAL A 1 137 ? -6.485 10.543 10.983 1.00 87.69 137 VAL A O 1
ATOM 1107 N N . ILE A 1 138 ? -4.724 9.171 11.322 1.00 87.56 138 ILE A N 1
ATOM 1108 C CA . ILE A 1 138 ? -4.406 9.660 12.662 1.00 87.56 138 ILE A CA 1
ATOM 1109 C C . ILE A 1 138 ? -3.443 10.835 12.533 1.00 87.56 138 ILE A C 1
ATOM 1111 O O . ILE A 1 138 ? -2.337 10.683 12.009 1.00 87.56 138 ILE A O 1
ATOM 1115 N N . MET A 1 139 ? -3.910 12.000 12.971 1.00 83.06 139 MET A N 1
ATOM 1116 C CA . MET A 1 139 ? -3.199 13.273 12.932 1.00 83.06 139 MET A CA 1
ATOM 1117 C C . MET A 1 139 ? -3.404 13.991 14.257 1.00 83.06 139 MET A C 1
ATOM 1119 O O . MET A 1 139 ? -4.522 14.016 14.773 1.00 83.06 139 MET A O 1
ATOM 1123 N N . ASN A 1 140 ? -2.342 14.605 14.772 1.00 79.31 140 ASN A N 1
ATOM 1124 C CA . ASN A 1 140 ? -2.455 15.521 15.903 1.00 79.31 140 ASN A CA 1
ATOM 1125 C C . ASN A 1 140 ? -3.037 16.880 15.460 1.00 79.31 140 ASN A C 1
ATOM 1127 O O . ASN A 1 140 ? -3.213 17.157 14.269 1.00 79.31 140 ASN A O 1
ATOM 1131 N N . ASN A 1 141 ? -3.311 17.765 16.420 1.00 80.12 141 ASN A N 1
ATOM 1132 C CA . ASN A 1 141 ? -3.879 19.093 16.152 1.00 80.12 141 ASN A CA 1
ATOM 1133 C C . ASN A 1 141 ? -3.060 19.937 15.160 1.00 80.12 141 ASN A C 1
ATOM 1135 O O . ASN A 1 141 ? -3.631 20.619 14.305 1.00 80.12 141 ASN A O 1
ATOM 1139 N N . LEU A 1 142 ? -1.726 19.886 15.241 1.00 84.81 142 LEU A N 1
ATOM 1140 C CA . LEU A 1 142 ? -0.858 20.622 14.323 1.00 84.81 142 LEU A CA 1
ATOM 1141 C C . LEU A 1 142 ? -0.992 20.077 12.895 1.00 84.81 142 LEU A C 1
ATOM 1143 O O . LEU A 1 142 ? -1.205 20.851 11.961 1.00 84.81 142 LEU A O 1
ATOM 1147 N N . GLU A 1 143 ? -0.919 18.759 12.729 1.00 86.69 143 GLU A N 1
ATOM 1148 C CA . GLU A 1 143 ? -1.064 18.081 11.440 1.00 86.69 143 GLU A CA 1
ATOM 1149 C C . GLU A 1 143 ? -2.438 18.326 10.819 1.00 86.69 143 GLU A C 1
ATOM 1151 O O . GLU A 1 143 ? -2.508 18.679 9.642 1.00 86.69 143 GLU A O 1
ATOM 1156 N N . ASN A 1 144 ? -3.512 18.241 11.611 1.00 84.38 144 ASN A N 1
ATOM 1157 C CA . ASN A 1 144 ? -4.864 18.584 11.169 1.00 84.38 144 ASN A CA 1
ATOM 1158 C C . ASN A 1 144 ? -4.933 20.035 10.678 1.00 84.38 144 ASN A C 1
ATOM 1160 O O . ASN A 1 144 ? -5.418 20.281 9.575 1.00 84.38 144 ASN A O 1
ATOM 1164 N N . SER A 1 145 ? -4.362 20.990 11.422 1.00 89.19 145 SER A N 1
ATOM 1165 C CA . SER A 1 145 ? -4.363 22.404 11.016 1.00 89.19 145 SER A CA 1
ATOM 1166 C C . SER A 1 145 ? -3.631 22.650 9.688 1.00 89.19 145 SER A C 1
ATOM 1168 O O . SER A 1 145 ? -4.004 23.530 8.908 1.00 89.19 145 SER A O 1
ATOM 1170 N N . ILE A 1 146 ? -2.576 21.876 9.412 1.00 91.88 146 ILE A N 1
ATOM 1171 C CA . ILE A 1 146 ? -1.830 21.936 8.152 1.00 91.88 146 ILE A CA 1
ATOM 1172 C C . ILE A 1 146 ? -2.645 21.271 7.043 1.00 91.88 146 ILE A C 1
ATOM 1174 O O . ILE A 1 146 ? -2.795 21.841 5.962 1.00 91.88 146 ILE A O 1
ATOM 1178 N N . PHE A 1 147 ? -3.208 20.095 7.314 1.00 88.88 147 PHE A N 1
ATOM 1179 C CA . PHE A 1 147 ? -4.023 19.349 6.367 1.00 88.88 147 PHE A CA 1
ATOM 1180 C C . PHE A 1 147 ? -5.238 20.163 5.908 1.00 88.88 147 PHE A C 1
ATOM 1182 O O . PHE A 1 147 ? -5.466 20.289 4.706 1.00 88.88 147 PHE A O 1
ATOM 1189 N N . GLU A 1 148 ? -5.946 20.818 6.829 1.00 89.88 148 GLU A N 1
ATOM 1190 C CA . GLU A 1 148 ? -7.069 21.714 6.532 1.00 89.88 148 GLU A CA 1
ATOM 1191 C C . GLU A 1 148 ? -6.687 22.880 5.613 1.00 89.88 148 GLU A C 1
ATOM 1193 O O . GLU A 1 148 ? -7.472 23.287 4.755 1.00 89.88 148 GLU A O 1
ATOM 1198 N N . LYS A 1 149 ? -5.473 23.424 5.756 1.00 94.19 149 LYS A N 1
ATOM 1199 C CA . LYS A 1 149 ? -4.959 24.461 4.849 1.00 94.19 149 LYS A CA 1
ATOM 1200 C C . LYS A 1 149 ? -4.669 23.892 3.462 1.00 94.19 149 LYS A C 1
ATOM 1202 O O . LYS A 1 149 ? -4.937 24.564 2.469 1.00 94.19 149 LYS A O 1
ATOM 1207 N N . ILE A 1 150 ? -4.157 22.663 3.380 1.00 92.38 150 ILE A N 1
ATOM 1208 C CA . ILE A 1 150 ? -3.830 21.996 2.113 1.00 92.38 150 ILE A CA 1
ATOM 1209 C C . ILE A 1 150 ? -5.103 21.655 1.330 1.00 92.38 150 ILE A C 1
ATOM 1211 O O . ILE A 1 150 ? -5.187 22.009 0.155 1.00 92.38 150 ILE A O 1
ATOM 1215 N N . ILE A 1 151 ? -6.106 21.032 1.961 1.00 90.56 151 ILE A N 1
ATOM 1216 C CA . ILE A 1 151 ? -7.315 20.534 1.273 1.00 90.56 151 ILE A CA 1
ATOM 1217 C C . ILE A 1 151 ? -8.216 21.634 0.699 1.00 90.56 151 ILE A C 1
ATOM 1219 O O . ILE A 1 151 ? -9.048 21.345 -0.155 1.00 90.56 151 ILE A O 1
ATOM 1223 N N . LYS A 1 152 ? -8.048 22.891 1.136 1.00 93.88 152 LYS A N 1
ATOM 1224 C CA . LYS A 1 152 ? -8.727 24.056 0.538 1.00 93.88 152 LYS A CA 1
ATOM 1225 C C . LYS A 1 152 ? -8.260 24.338 -0.893 1.00 93.88 152 LYS A C 1
ATOM 1227 O O . LYS A 1 152 ? -8.927 25.067 -1.620 1.00 93.88 152 LYS A O 1
ATOM 1232 N N . ASN A 1 153 ? -7.119 23.783 -1.292 1.00 94.62 153 ASN A N 1
ATOM 1233 C CA . ASN A 1 153 ? -6.566 23.945 -2.628 1.00 94.62 153 ASN A CA 1
ATOM 1234 C C . ASN A 1 153 ? -7.075 22.861 -3.578 1.00 94.62 153 ASN A C 1
ATOM 1236 O O . ASN A 1 153 ? -7.536 21.794 -3.173 1.00 94.62 153 ASN A O 1
ATOM 1240 N N . LYS A 1 154 ? -6.933 23.125 -4.878 1.00 94.88 154 LYS A N 1
ATOM 1241 C CA . LYS A 1 154 ? -7.331 22.199 -5.936 1.00 94.88 154 LYS A CA 1
ATOM 1242 C C . LYS A 1 154 ? -6.551 20.873 -5.832 1.00 94.88 154 LYS A C 1
ATOM 1244 O O . LYS A 1 154 ? -5.321 20.905 -5.951 1.00 94.88 154 LYS A O 1
ATOM 1249 N N . PRO A 1 155 ? -7.218 19.712 -5.677 1.00 92.38 155 PRO A N 1
ATOM 1250 C CA . PRO A 1 155 ? -6.552 18.413 -5.624 1.00 92.38 155 PRO A CA 1
ATOM 1251 C C . PRO A 1 155 ? -5.769 18.115 -6.901 1.00 92.38 155 PRO A C 1
ATOM 1253 O O . PRO A 1 155 ? -6.255 18.383 -7.995 1.00 92.38 155 PRO A O 1
ATOM 1256 N N . LEU A 1 156 ? -4.601 17.478 -6.777 1.00 92.25 156 LEU A N 1
ATOM 1257 C CA . LEU A 1 156 ? -3.706 17.185 -7.907 1.00 92.25 156 LEU A CA 1
ATOM 1258 C C . LEU A 1 156 ? -4.399 16.444 -9.068 1.00 92.25 156 LEU A C 1
ATOM 1260 O O . LEU A 1 156 ? -4.128 16.719 -10.233 1.00 92.25 156 LEU A O 1
ATOM 1264 N N . LYS A 1 157 ? -5.334 15.540 -8.757 1.00 90.12 157 LYS A N 1
ATOM 1265 C CA . LYS A 1 157 ? -6.135 14.801 -9.751 1.00 90.12 157 LYS A CA 1
ATOM 1266 C C . LYS A 1 157 ? -6.967 15.706 -10.672 1.00 90.12 157 LYS A C 1
ATOM 1268 O O . LYS A 1 157 ? -7.263 15.316 -11.794 1.00 90.12 157 LYS A O 1
ATOM 1273 N N . ASP A 1 158 ? -7.309 16.911 -10.219 1.00 94.31 158 ASP A N 1
ATOM 1274 C CA . ASP A 1 158 ? -8.176 17.839 -10.945 1.00 94.31 158 ASP A CA 1
ATOM 1275 C C . ASP A 1 158 ? -7.363 18.832 -11.793 1.00 94.31 158 ASP A C 1
ATOM 1277 O O . ASP A 1 158 ? -7.925 19.678 -12.491 1.00 94.31 158 ASP A O 1
ATOM 1281 N N . TRP A 1 159 ? -6.027 18.768 -11.760 1.00 95.12 159 TRP A N 1
ATOM 1282 C CA . TRP A 1 159 ? -5.137 19.698 -12.470 1.00 95.12 159 TRP A CA 1
ATOM 1283 C C . TRP A 1 159 ? -5.094 19.483 -13.991 1.00 95.12 159 TRP A C 1
ATOM 1285 O O . TRP A 1 159 ? -4.310 20.132 -14.672 1.00 95.12 159 TRP A O 1
ATOM 1295 N N . GLY A 1 160 ? -5.922 18.588 -14.540 1.00 94.44 160 GLY A N 1
ATOM 1296 C CA . GLY A 1 160 ? -5.878 18.238 -15.962 1.00 94.44 160 GLY A CA 1
ATOM 1297 C C . GLY A 1 160 ? -4.609 17.473 -16.349 1.00 94.44 160 GLY A C 1
ATOM 1298 O O . GLY A 1 160 ? -4.260 17.417 -17.523 1.00 94.44 160 GLY A O 1
ATOM 1299 N N . ILE A 1 161 ? -3.909 16.892 -15.370 1.00 94.44 161 ILE A N 1
ATOM 1300 C CA . ILE A 1 161 ? -2.734 16.051 -15.594 1.00 94.44 161 ILE A CA 1
ATOM 1301 C C . ILE A 1 161 ? -3.129 14.576 -15.597 1.00 94.44 161 ILE A C 1
ATOM 1303 O O . ILE A 1 161 ? -4.017 14.150 -14.858 1.00 94.44 161 ILE A O 1
ATOM 1307 N N . GLN A 1 162 ? -2.422 13.773 -16.387 1.00 91.81 162 GLN A N 1
ATOM 1308 C CA . GLN A 1 162 ? -2.595 12.327 -16.385 1.00 91.81 162 GLN A CA 1
ATOM 1309 C C . GLN A 1 162 ? -1.544 11.675 -15.484 1.00 91.81 162 GLN A C 1
ATOM 1311 O O . GLN A 1 162 ? -0.349 11.692 -15.778 1.00 91.81 162 GLN A O 1
ATOM 1316 N N . ILE A 1 163 ? -1.994 11.079 -14.380 1.00 87.75 163 ILE A N 1
ATOM 1317 C CA . ILE A 1 163 ? -1.125 10.358 -13.447 1.00 87.75 163 ILE A CA 1
ATOM 1318 C C . ILE A 1 163 ? -1.015 8.907 -13.918 1.00 87.75 163 ILE A C 1
ATOM 1320 O O . ILE A 1 163 ? -1.987 8.156 -13.879 1.00 87.75 163 ILE A O 1
ATOM 1324 N N . ASN A 1 164 ? 0.179 8.515 -14.357 1.00 88.94 164 ASN A N 1
ATOM 1325 C CA . ASN A 1 164 ? 0.468 7.173 -14.854 1.00 88.94 164 ASN A CA 1
ATOM 1326 C C . ASN A 1 164 ? 1.513 6.472 -13.976 1.00 88.94 164 ASN A C 1
ATOM 1328 O O . ASN A 1 164 ? 2.277 7.104 -13.248 1.00 88.94 164 ASN A O 1
ATOM 1332 N N . TYR A 1 165 ? 1.570 5.145 -14.076 1.00 85.25 165 TYR A N 1
ATOM 1333 C CA . TYR A 1 165 ? 2.635 4.352 -13.466 1.00 85.25 165 TYR A CA 1
ATOM 1334 C C . TYR A 1 165 ? 3.816 4.201 -14.428 1.00 85.25 165 TYR A C 1
ATOM 1336 O O . TYR A 1 165 ? 3.644 4.210 -15.645 1.00 85.25 165 TYR A O 1
ATOM 1344 N N . GLY A 1 166 ? 5.010 3.996 -13.870 1.00 85.81 166 GLY A N 1
ATOM 1345 C CA . GLY A 1 166 ? 6.187 3.632 -14.653 1.00 85.81 166 GLY A CA 1
ATOM 1346 C C . GLY A 1 166 ? 6.038 2.283 -15.368 1.00 85.81 166 GLY A C 1
ATOM 1347 O O . GLY A 1 166 ? 5.148 1.476 -15.076 1.00 85.81 166 GLY A O 1
ATOM 1348 N N . ILE A 1 167 ? 6.958 2.028 -16.295 1.00 84.12 167 ILE A N 1
ATOM 1349 C CA . ILE A 1 167 ? 6.983 0.815 -17.112 1.00 84.12 167 ILE A CA 1
ATOM 1350 C C . ILE A 1 167 ? 7.207 -0.421 -16.231 1.00 84.12 167 ILE A C 1
ATOM 1352 O O . ILE A 1 167 ? 8.166 -0.502 -15.464 1.00 84.12 167 ILE A O 1
ATOM 1356 N N . LYS A 1 168 ? 6.340 -1.424 -16.391 1.00 82.81 168 LYS A N 1
ATOM 1357 C CA . LYS A 1 168 ? 6.498 -2.755 -15.794 1.00 82.81 168 LYS A CA 1
ATOM 1358 C C . LYS A 1 168 ? 6.941 -3.717 -16.893 1.00 82.81 168 LYS A C 1
ATOM 1360 O O . LYS A 1 168 ? 6.182 -3.984 -17.816 1.00 82.81 168 LYS A O 1
ATOM 1365 N N . THR A 1 169 ? 8.160 -4.239 -16.802 1.00 81.69 169 THR A N 1
ATOM 1366 C CA . THR A 1 169 ? 8.714 -5.184 -17.796 1.00 81.69 169 THR A CA 1
ATOM 1367 C C . THR A 1 169 ? 8.372 -6.641 -17.468 1.00 81.69 169 THR A C 1
ATOM 1369 O O . THR A 1 169 ? 8.316 -7.503 -18.347 1.00 81.69 169 THR A O 1
ATOM 1372 N N . GLY A 1 170 ? 8.148 -6.925 -16.181 1.00 80.19 170 GLY A N 1
ATOM 1373 C CA . GLY A 1 170 ? 7.901 -8.266 -15.655 1.00 80.19 170 GLY A CA 1
ATOM 1374 C C . GLY A 1 170 ? 9.166 -9.118 -15.541 1.00 80.19 170 GLY A C 1
ATOM 1375 O O . GLY A 1 170 ? 9.100 -10.173 -14.917 1.00 80.19 170 GLY A O 1
ATOM 1376 N N . PHE A 1 171 ? 10.294 -8.662 -16.099 1.00 86.38 171 PHE A N 1
ATOM 1377 C CA . PHE A 1 171 ? 11.584 -9.337 -16.028 1.00 86.38 171 PHE A CA 1
ATOM 1378 C C . PHE A 1 171 ? 12.737 -8.360 -16.309 1.00 86.38 171 PHE A C 1
ATOM 1380 O O . PHE A 1 171 ? 13.223 -8.261 -17.430 1.00 86.38 171 PHE A O 1
ATOM 1387 N N . ASN A 1 172 ? 13.145 -7.590 -15.298 1.00 88.69 172 ASN A N 1
ATOM 1388 C CA . ASN A 1 172 ? 14.103 -6.492 -15.478 1.00 88.69 172 ASN A CA 1
ATOM 1389 C C . ASN A 1 172 ? 15.439 -6.935 -16.097 1.00 88.69 172 ASN A C 1
ATOM 1391 O O . ASN A 1 172 ? 15.956 -6.199 -16.923 1.00 88.69 172 ASN A O 1
ATOM 1395 N N . GLU A 1 173 ? 15.954 -8.122 -15.758 1.00 88.12 173 GLU A N 1
ATOM 1396 C CA . GLU A 1 173 ? 17.243 -8.644 -16.258 1.00 88.12 173 GLU A CA 1
ATOM 1397 C C . GLU A 1 173 ? 17.328 -8.712 -17.789 1.00 88.12 173 GLU A C 1
ATOM 1399 O O . GLU A 1 173 ? 18.399 -8.517 -18.343 1.00 88.12 173 GLU A O 1
ATOM 1404 N N . ALA A 1 174 ? 16.206 -8.956 -18.474 1.00 89.31 174 ALA A N 1
ATOM 1405 C CA . ALA A 1 174 ? 16.180 -9.055 -19.933 1.00 89.31 174 ALA A CA 1
ATOM 1406 C C . ALA A 1 174 ? 15.940 -7.715 -20.642 1.00 89.31 174 ALA A C 1
ATOM 1408 O O . ALA A 1 174 ? 16.143 -7.611 -21.846 1.00 89.31 174 ALA A O 1
ATOM 1409 N N . PHE A 1 175 ? 15.433 -6.703 -19.935 1.00 91.94 175 PHE A N 1
ATOM 1410 C CA . PHE A 1 175 ? 15.021 -5.439 -20.556 1.00 91.94 175 PHE A CA 1
ATOM 1411 C C . PHE A 1 175 ? 15.860 -4.250 -20.109 1.00 91.94 175 PHE A C 1
ATOM 1413 O O . PHE A 1 175 ? 15.854 -3.235 -20.799 1.00 91.94 175 PHE A O 1
ATOM 1420 N N . PHE A 1 176 ? 16.528 -4.335 -18.959 1.00 94.19 176 PHE A N 1
ATOM 1421 C CA . PHE A 1 176 ? 17.393 -3.286 -18.438 1.00 94.19 176 PHE A CA 1
ATOM 1422 C C . PHE A 1 176 ? 18.831 -3.670 -18.756 1.00 94.19 176 PHE A C 1
ATOM 1424 O O . PHE A 1 176 ? 19.342 -4.633 -18.191 1.00 94.19 176 PHE A O 1
ATOM 1431 N N . ILE A 1 177 ? 19.460 -2.917 -19.649 1.00 96.06 177 ILE A N 1
ATOM 1432 C CA . ILE A 1 177 ? 20.812 -3.187 -20.135 1.00 96.06 177 ILE A CA 1
ATOM 1433 C C . ILE A 1 177 ? 21.755 -2.049 -19.756 1.00 96.06 177 ILE A C 1
ATOM 1435 O O . ILE A 1 177 ? 21.328 -0.902 -19.592 1.00 96.06 177 ILE A O 1
ATOM 1439 N N . ASP A 1 178 ? 23.029 -2.376 -19.598 1.00 96.44 178 ASP A N 1
ATOM 1440 C CA . ASP A 1 178 ? 24.100 -1.402 -19.418 1.00 96.44 178 ASP A CA 1
ATOM 1441 C C . ASP A 1 178 ? 24.573 -0.822 -20.761 1.00 96.44 178 ASP A C 1
ATOM 1443 O O . ASP A 1 178 ? 24.060 -1.137 -21.840 1.00 96.44 178 ASP A O 1
ATOM 1447 N N . GLU A 1 179 ? 25.530 0.095 -20.673 1.00 96.44 179 GLU A N 1
ATOM 1448 C CA . GLU A 1 179 ? 26.128 0.774 -21.819 1.00 96.44 179 GLU A CA 1
ATOM 1449 C C . GLU A 1 179 ? 26.881 -0.176 -22.751 1.00 96.44 179 GLU A C 1
ATOM 1451 O O . GLU A 1 179 ? 26.751 -0.058 -23.968 1.00 96.44 179 GLU A O 1
ATOM 1456 N N . GLU A 1 180 ? 27.606 -1.147 -22.195 1.00 97.00 180 GLU A N 1
ATOM 1457 C CA . GLU A 1 180 ? 28.350 -2.145 -22.966 1.00 97.00 180 GLU A CA 1
ATOM 1458 C C . GLU A 1 180 ? 27.401 -3.008 -23.806 1.00 97.00 180 GLU A C 1
ATOM 1460 O O . GLU A 1 180 ? 27.537 -3.090 -25.027 1.00 97.00 180 GLU A O 1
ATOM 1465 N N . THR A 1 181 ? 26.366 -3.572 -23.179 1.00 96.38 181 THR A N 1
ATOM 1466 C CA . THR A 1 181 ? 25.356 -4.382 -23.868 1.00 96.38 181 THR A CA 1
ATOM 1467 C C . THR A 1 181 ? 24.625 -3.566 -24.931 1.00 96.38 181 THR A C 1
ATOM 1469 O O . THR A 1 181 ? 24.379 -4.065 -26.028 1.00 96.38 181 THR A O 1
ATOM 1472 N N . LYS A 1 182 ? 24.294 -2.299 -24.645 1.00 96.75 182 LYS A N 1
ATOM 1473 C CA . LYS A 1 182 ? 23.711 -1.388 -25.640 1.00 96.75 182 LYS A CA 1
ATOM 1474 C C . LYS A 1 182 ? 24.618 -1.253 -26.862 1.00 96.75 182 LYS A C 1
ATOM 1476 O O . LYS A 1 182 ? 24.116 -1.359 -27.979 1.00 96.75 182 LYS A O 1
ATOM 1481 N N . ASN A 1 183 ? 25.905 -0.980 -26.658 1.00 97.25 183 ASN A N 1
ATOM 1482 C CA . ASN A 1 183 ? 26.837 -0.737 -27.756 1.00 97.25 183 ASN A CA 1
ATOM 1483 C C . ASN A 1 183 ? 26.995 -2.000 -28.609 1.00 97.25 183 ASN A C 1
ATOM 1485 O O . ASN A 1 183 ? 26.804 -1.925 -29.818 1.00 97.25 183 ASN A O 1
ATOM 1489 N N . ASN A 1 184 ? 27.161 -3.166 -27.976 1.00 97.44 184 ASN A N 1
ATOM 1490 C CA . ASN A 1 184 ? 27.242 -4.456 -28.667 1.00 97.44 184 ASN A CA 1
ATOM 1491 C C . ASN A 1 184 ? 26.002 -4.736 -29.541 1.00 97.44 184 ASN A C 1
ATOM 1493 O O . ASN A 1 184 ? 26.123 -5.197 -30.674 1.00 97.44 184 ASN A O 1
ATOM 1497 N N . LEU A 1 185 ? 24.797 -4.427 -29.046 1.00 96.75 185 LEU A N 1
ATOM 1498 C CA . LEU A 1 185 ? 23.552 -4.624 -29.803 1.00 96.75 185 LEU A CA 1
ATOM 1499 C C . LEU A 1 185 ? 23.423 -3.678 -31.003 1.00 96.75 185 LEU A C 1
ATOM 1501 O O . LEU A 1 185 ? 22.846 -4.062 -32.020 1.00 96.75 185 LEU A O 1
ATOM 1505 N N . ILE A 1 186 ? 23.920 -2.445 -30.880 1.00 97.19 186 ILE A N 1
ATOM 1506 C CA . ILE A 1 186 ? 23.910 -1.448 -31.960 1.00 97.19 186 ILE A CA 1
ATOM 1507 C C . ILE A 1 186 ? 24.991 -1.764 -33.001 1.00 97.19 186 ILE A C 1
ATOM 1509 O O . ILE A 1 186 ? 24.760 -1.560 -34.189 1.00 97.19 186 ILE A O 1
ATOM 1513 N N . GLU A 1 187 ? 26.144 -2.284 -32.579 1.00 97.31 187 GLU A N 1
ATOM 1514 C CA . GLU A 1 187 ? 27.199 -2.746 -33.484 1.00 97.31 187 GLU A CA 1
ATOM 1515 C C . GLU A 1 187 ? 26.762 -3.974 -34.296 1.00 97.31 187 GLU A C 1
ATOM 1517 O O . GLU A 1 187 ? 27.016 -4.026 -35.498 1.00 97.31 187 GLU A O 1
ATOM 1522 N N . GLU A 1 188 ? 26.063 -4.937 -33.676 1.00 96.19 188 GLU A N 1
ATOM 1523 C CA . GLU A 1 188 ? 25.514 -6.108 -34.384 1.00 96.19 188 GLU A CA 1
ATOM 1524 C C . GLU A 1 188 ? 24.358 -5.722 -35.327 1.00 96.19 188 GLU A C 1
ATOM 1526 O O . GLU A 1 188 ? 24.222 -6.288 -36.412 1.00 96.19 188 GLU A O 1
ATOM 1531 N N . ASP A 1 189 ? 23.524 -4.756 -34.933 1.00 95.88 189 ASP A N 1
ATOM 1532 C CA . ASP A 1 189 ? 22.425 -4.230 -35.744 1.00 95.88 189 ASP A CA 1
ATOM 1533 C C . ASP A 1 189 ? 22.131 -2.772 -35.376 1.00 95.88 189 ASP A C 1
ATOM 1535 O O . ASP A 1 189 ? 21.521 -2.485 -34.341 1.00 95.88 189 ASP A O 1
ATOM 1539 N N . ALA A 1 190 ? 22.492 -1.841 -36.264 1.00 95.75 190 ALA A N 1
ATOM 1540 C CA . ALA A 1 190 ? 22.324 -0.407 -36.035 1.00 95.75 190 ALA A CA 1
ATOM 1541 C C . ALA A 1 190 ? 20.867 -0.004 -35.737 1.00 95.75 190 ALA A C 1
ATOM 1543 O O . ALA A 1 190 ? 20.628 0.961 -35.002 1.00 95.75 190 ALA A O 1
ATOM 1544 N N . LYS A 1 191 ? 19.875 -0.760 -36.240 1.00 94.25 191 LYS A N 1
ATOM 1545 C CA . LYS A 1 191 ? 18.453 -0.499 -35.964 1.00 94.25 191 LYS A CA 1
ATOM 1546 C C . LYS A 1 191 ? 18.082 -0.741 -34.503 1.00 94.25 191 LYS A C 1
ATOM 1548 O O . LYS A 1 191 ? 17.118 -0.148 -34.021 1.00 94.25 191 LYS A O 1
ATOM 1553 N N . SER A 1 192 ? 18.857 -1.530 -33.755 1.00 93.69 192 SER A N 1
ATOM 1554 C CA . SER A 1 192 ? 18.662 -1.745 -32.313 1.00 93.69 192 SER A CA 1
ATOM 1555 C C . SER A 1 192 ? 18.579 -0.432 -31.526 1.00 93.69 192 SER A C 1
ATOM 1557 O O . SER A 1 192 ? 17.816 -0.337 -30.562 1.00 93.69 192 SER A O 1
ATOM 1559 N N . GLY A 1 193 ? 19.297 0.609 -31.966 1.00 94.38 193 GLY A N 1
ATOM 1560 C CA . GLY A 1 193 ? 19.277 1.936 -31.345 1.00 94.38 193 GLY A CA 1
ATOM 1561 C C . GLY A 1 193 ? 17.894 2.601 -31.336 1.00 94.38 193 GLY A C 1
ATOM 1562 O O . GLY A 1 193 ? 17.595 3.397 -30.444 1.00 94.38 193 GLY A O 1
ATOM 1563 N N . GLU A 1 194 ? 17.002 2.238 -32.261 1.00 94.50 194 GLU A N 1
ATOM 1564 C CA . GLU A 1 194 ? 15.624 2.742 -32.284 1.00 94.50 194 GLU A CA 1
ATOM 1565 C C . GLU A 1 194 ? 14.823 2.270 -31.063 1.00 94.50 194 GLU A C 1
ATOM 1567 O O . GLU A 1 194 ? 14.004 3.029 -30.531 1.00 94.50 194 GLU A O 1
ATOM 1572 N N . LEU A 1 195 ? 15.092 1.045 -30.592 1.00 93.75 195 LEU A N 1
ATOM 1573 C CA . LEU A 1 195 ? 14.384 0.401 -29.484 1.00 93.75 195 LEU A CA 1
ATOM 1574 C C . LEU A 1 195 ? 15.066 0.590 -28.129 1.00 93.75 195 LEU A C 1
ATOM 1576 O O . LEU A 1 195 ? 14.424 0.372 -27.100 1.00 93.75 195 LEU A O 1
ATOM 1580 N N . ILE A 1 196 ? 16.329 1.002 -28.093 1.00 95.69 196 ILE A N 1
ATOM 1581 C CA . ILE A 1 196 ? 17.062 1.231 -26.847 1.00 95.69 196 ILE A CA 1
ATOM 1582 C C . ILE A 1 196 ? 16.843 2.678 -26.390 1.00 95.69 196 ILE A C 1
ATOM 1584 O O . ILE A 1 196 ? 17.179 3.627 -27.097 1.00 95.69 196 ILE A O 1
ATOM 1588 N N . LYS A 1 197 ? 16.271 2.868 -25.194 1.00 94.25 197 LYS A N 1
ATOM 1589 C CA . LYS A 1 197 ? 16.015 4.197 -24.606 1.00 94.25 197 LYS A CA 1
ATOM 1590 C C . LYS A 1 197 ? 16.690 4.343 -23.242 1.00 94.25 197 LYS A C 1
ATOM 1592 O O . LYS A 1 197 ? 16.736 3.361 -22.507 1.00 94.25 197 LYS A O 1
ATOM 1597 N N . PRO A 1 198 ? 17.183 5.536 -22.862 1.00 94.25 198 PRO A N 1
ATOM 1598 C CA . PRO A 1 198 ? 17.679 5.775 -21.508 1.00 94.25 198 PRO A CA 1
ATOM 1599 C C . PRO A 1 198 ? 16.624 5.428 -20.451 1.00 94.25 198 PRO A C 1
ATOM 1601 O O . PRO A 1 198 ? 15.435 5.698 -20.636 1.00 94.25 198 PRO A O 1
ATOM 1604 N N . LEU A 1 199 ? 17.058 4.835 -19.339 1.00 93.38 199 LEU A N 1
ATOM 1605 C CA . LEU A 1 199 ? 16.187 4.361 -18.270 1.00 93.38 199 LEU A CA 1
ATOM 1606 C C . LEU A 1 199 ? 16.504 5.056 -16.944 1.00 93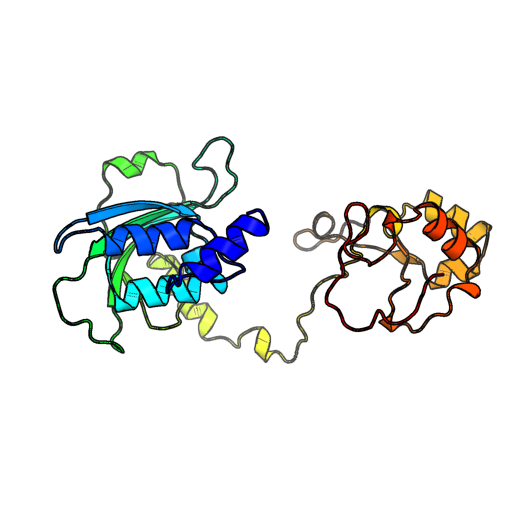.38 199 LEU A C 1
ATOM 1608 O O . LEU A 1 199 ? 17.617 4.973 -16.432 1.00 93.38 199 LEU A O 1
ATOM 1612 N N . LEU A 1 200 ? 15.475 5.647 -16.338 1.00 92.75 200 LEU A N 1
ATOM 1613 C CA . LEU A 1 200 ? 15.487 6.083 -14.943 1.00 92.75 200 LEU A CA 1
ATOM 1614 C C . LEU A 1 200 ? 14.626 5.142 -14.100 1.00 92.75 200 LEU A C 1
ATOM 1616 O O . LEU A 1 200 ? 13.481 4.841 -14.445 1.00 92.75 200 LEU A O 1
ATOM 1620 N N . ARG A 1 201 ? 15.158 4.691 -12.964 1.00 91.38 201 ARG A N 1
ATOM 1621 C CA . ARG A 1 201 ? 14.411 3.923 -11.957 1.00 91.38 201 ARG A CA 1
ATOM 1622 C C . ARG A 1 201 ? 14.080 4.816 -10.770 1.00 91.38 201 ARG A C 1
ATOM 1624 O O . ARG A 1 201 ? 14.709 5.844 -10.550 1.00 91.38 201 ARG A O 1
ATOM 1631 N N . GLY A 1 202 ? 13.165 4.360 -9.916 1.00 89.12 202 GLY A N 1
ATOM 1632 C CA . GLY A 1 202 ? 12.798 5.101 -8.703 1.00 89.12 202 GLY A CA 1
ATOM 1633 C C . GLY A 1 202 ? 13.992 5.460 -7.806 1.00 89.12 202 GLY A C 1
ATOM 1634 O O . GLY A 1 202 ? 14.008 6.535 -7.223 1.00 89.12 202 GLY A O 1
ATOM 1635 N N . ARG A 1 203 ? 15.032 4.612 -7.747 1.00 89.94 203 ARG A N 1
ATOM 1636 C CA . ARG A 1 203 ? 16.253 4.888 -6.964 1.00 89.94 203 ARG A CA 1
ATOM 1637 C C . ARG A 1 203 ? 17.152 5.980 -7.558 1.00 89.94 203 ARG A C 1
ATOM 1639 O O . ARG A 1 203 ? 17.954 6.555 -6.822 1.00 89.94 203 ARG A O 1
ATOM 1646 N N . ASP A 1 204 ? 17.010 6.225 -8.859 1.00 92.56 204 ASP A N 1
ATOM 1647 C CA . ASP A 1 204 ? 17.792 7.181 -9.643 1.00 92.56 204 ASP A CA 1
ATOM 1648 C C . ASP A 1 204 ? 17.181 8.602 -9.565 1.00 92.56 204 ASP A C 1
ATOM 1650 O O . ASP A 1 204 ? 17.862 9.591 -9.825 1.00 92.56 204 ASP A O 1
ATOM 1654 N N . ILE A 1 205 ? 15.914 8.722 -9.146 1.00 92.31 205 ILE A N 1
ATOM 1655 C CA . ILE A 1 205 ? 15.226 10.001 -8.920 1.00 92.31 205 ILE A CA 1
ATOM 1656 C C . ILE A 1 205 ? 15.454 10.440 -7.468 1.00 92.31 205 ILE A C 1
ATOM 1658 O O . ILE A 1 205 ? 15.131 9.719 -6.522 1.00 92.31 205 ILE A O 1
ATOM 1662 N N . LYS A 1 206 ? 16.015 11.635 -7.284 1.00 93.12 206 LYS A N 1
ATOM 1663 C CA . LYS A 1 206 ? 16.270 12.270 -5.986 1.00 93.12 206 LYS A CA 1
ATOM 1664 C C . LYS A 1 206 ? 15.491 13.574 -5.875 1.00 93.12 206 LYS A C 1
ATOM 1666 O O . LYS A 1 206 ? 14.912 14.077 -6.836 1.00 93.12 206 LYS A O 1
ATOM 1671 N N . ARG A 1 207 ? 15.473 14.141 -4.669 1.00 92.81 207 ARG A N 1
ATOM 1672 C CA . ARG A 1 207 ? 14.872 15.453 -4.437 1.00 92.81 207 ARG A CA 1
ATOM 1673 C C . ARG A 1 207 ? 15.561 16.484 -5.341 1.00 92.81 207 ARG A C 1
ATOM 1675 O O . ARG A 1 207 ? 16.760 16.697 -5.209 1.00 92.81 207 ARG A O 1
ATOM 1682 N N . TYR A 1 208 ? 14.789 17.075 -6.254 1.00 93.56 208 TYR A N 1
ATOM 1683 C CA . TYR A 1 208 ? 15.234 18.080 -7.230 1.00 93.56 208 TYR A CA 1
ATOM 1684 C C . TYR A 1 208 ? 16.333 17.630 -8.212 1.00 93.56 208 TYR A C 1
ATOM 1686 O O . TYR A 1 208 ? 16.925 18.477 -8.870 1.00 93.56 208 TYR A O 1
ATOM 1694 N N . ASN A 1 209 ? 16.622 16.328 -8.334 1.00 93.25 209 ASN A N 1
ATOM 1695 C CA . ASN A 1 209 ? 17.688 15.844 -9.217 1.00 93.25 209 ASN A CA 1
ATOM 1696 C C . ASN A 1 209 ? 17.408 14.430 -9.762 1.00 93.25 209 ASN A C 1
ATOM 1698 O O . ASN A 1 209 ? 16.743 13.629 -9.108 1.00 93.25 209 ASN A O 1
ATOM 1702 N N . CYS A 1 210 ? 17.952 14.103 -10.935 1.00 91.94 210 CYS A N 1
ATOM 1703 C CA . CYS A 1 210 ? 17.945 12.761 -11.520 1.00 91.94 210 CYS A CA 1
ATOM 1704 C C . CYS A 1 210 ? 19.381 12.312 -11.812 1.00 91.94 210 CYS A C 1
ATOM 1706 O O . CYS A 1 210 ? 20.145 13.031 -12.449 1.00 91.94 210 CYS A O 1
ATOM 1708 N N . ILE A 1 211 ? 19.736 11.107 -11.369 1.00 92.19 211 ILE A N 1
ATOM 1709 C CA . ILE A 1 211 ? 21.065 10.523 -11.569 1.00 92.19 211 ILE A CA 1
ATOM 1710 C C . ILE A 1 211 ? 20.992 9.530 -12.731 1.00 92.19 211 ILE A C 1
ATOM 1712 O O . ILE A 1 211 ? 20.388 8.465 -12.609 1.00 92.19 211 ILE A O 1
ATOM 1716 N N . PHE A 1 212 ? 21.616 9.856 -13.860 1.00 87.44 212 PHE A N 1
ATOM 1717 C CA . PHE A 1 212 ? 21.682 8.956 -15.012 1.00 87.44 212 PHE A CA 1
ATOM 1718 C C . PHE A 1 212 ? 22.843 7.971 -14.843 1.00 87.44 212 PHE A C 1
ATOM 1720 O O . PHE A 1 212 ? 24.003 8.352 -14.910 1.00 87.44 212 PHE A O 1
ATOM 1727 N N . ASN A 1 213 ? 22.520 6.697 -14.622 1.00 88.38 213 ASN A N 1
ATOM 1728 C CA . ASN A 1 213 ? 23.492 5.635 -14.333 1.00 88.38 213 ASN A CA 1
ATOM 1729 C C . ASN A 1 213 ? 23.874 4.815 -15.582 1.00 88.38 213 ASN A C 1
ATOM 1731 O O . ASN A 1 213 ? 23.999 3.597 -15.474 1.00 88.38 213 ASN A O 1
ATOM 1735 N N . SER A 1 214 ? 23.949 5.450 -16.762 1.00 93.31 214 SER A N 1
ATOM 1736 C CA . SER A 1 214 ? 24.178 4.783 -18.063 1.00 93.31 214 SER A CA 1
ATOM 1737 C C . SER A 1 214 ? 23.376 3.484 -18.241 1.00 93.31 214 SER A C 1
ATOM 1739 O O . SER A 1 214 ? 23.878 2.469 -18.719 1.00 93.31 214 SER A O 1
ATOM 1741 N N . LEU A 1 215 ? 22.115 3.504 -17.805 1.00 95.00 215 LEU A N 1
ATOM 1742 C CA . LEU A 1 215 ? 21.213 2.363 -17.882 1.00 95.00 215 LEU A CA 1
ATOM 1743 C C . LEU A 1 215 ? 20.193 2.599 -18.985 1.00 95.00 215 LEU A C 1
ATOM 1745 O O . LEU A 1 215 ? 19.665 3.704 -19.138 1.00 95.00 215 LEU A O 1
ATOM 1749 N N . TYR A 1 216 ? 19.874 1.538 -19.712 1.00 95.94 216 TYR A N 1
ATOM 1750 C CA . TYR A 1 216 ? 19.008 1.598 -20.871 1.00 95.94 216 TYR A CA 1
ATOM 1751 C C . TYR A 1 216 ? 17.913 0.536 -20.803 1.00 95.94 216 TYR A C 1
ATOM 1753 O O . TYR A 1 216 ? 18.016 -0.474 -20.110 1.00 95.94 216 TYR A O 1
ATOM 1761 N N . LEU A 1 217 ? 16.828 0.796 -21.520 1.00 95.50 217 LEU A N 1
ATOM 1762 C CA . LEU A 1 217 ? 15.650 -0.042 -21.632 1.00 95.50 217 LEU A CA 1
ATOM 1763 C C . LEU A 1 217 ? 15.492 -0.497 -23.079 1.00 95.50 217 LEU A C 1
ATOM 1765 O O . LEU A 1 217 ? 15.397 0.341 -23.976 1.00 95.50 217 LEU A O 1
ATOM 1769 N N . ILE A 1 218 ? 15.360 -1.803 -23.292 1.00 94.62 218 ILE A N 1
ATOM 1770 C CA . ILE A 1 218 ? 14.911 -2.351 -24.572 1.00 94.62 218 ILE A CA 1
ATOM 1771 C C . ILE A 1 218 ? 13.379 -2.241 -24.640 1.00 94.62 218 ILE A C 1
ATOM 1773 O O . ILE A 1 218 ? 12.647 -2.929 -23.925 1.00 94.62 218 ILE A O 1
ATOM 1777 N N . SER A 1 219 ? 12.876 -1.361 -25.503 1.00 90.69 219 SER A N 1
ATOM 1778 C CA . SER A 1 219 ? 11.454 -1.017 -25.608 1.00 90.69 219 SER A CA 1
ATOM 1779 C C . SER A 1 219 ? 10.693 -1.874 -26.629 1.00 90.69 219 SER A C 1
ATOM 1781 O O . SER A 1 219 ? 10.202 -1.390 -27.639 1.00 90.69 219 SER A O 1
ATOM 1783 N N . THR A 1 220 ? 10.516 -3.168 -26.348 1.00 86.62 220 THR A N 1
ATOM 1784 C CA . THR A 1 220 ? 9.682 -4.064 -27.184 1.00 86.62 220 THR A CA 1
ATOM 1785 C C . THR A 1 220 ? 8.230 -4.151 -26.692 1.00 86.62 220 THR A C 1
ATOM 1787 O O . THR A 1 220 ? 7.655 -5.239 -26.588 1.00 86.62 220 THR A O 1
ATOM 1790 N N . PHE A 1 221 ? 7.630 -3.028 -26.289 1.00 81.12 221 PHE A N 1
ATOM 1791 C CA . PHE A 1 221 ? 6.287 -3.044 -25.700 1.00 81.12 221 PHE A CA 1
ATOM 1792 C C . PHE A 1 221 ? 5.216 -3.352 -26.754 1.00 81.12 221 PHE A C 1
ATOM 1794 O O . PHE A 1 221 ? 5.242 -2.744 -27.825 1.00 81.12 221 PHE A O 1
ATOM 1801 N N . PRO A 1 222 ? 4.212 -4.202 -26.451 1.00 75.56 222 PRO A N 1
ATOM 1802 C CA . PRO A 1 222 ? 3.135 -4.524 -27.394 1.00 75.56 222 PRO A CA 1
ATOM 1803 C C . PRO A 1 222 ? 2.401 -3.296 -27.952 1.00 75.56 222 PRO A C 1
ATOM 1805 O O . PRO A 1 222 ? 1.972 -3.300 -29.102 1.00 75.56 222 PRO A O 1
ATOM 1808 N N . ALA A 1 223 ? 2.300 -2.224 -27.159 1.00 77.06 223 ALA A N 1
ATOM 1809 C CA . ALA A 1 223 ? 1.673 -0.965 -27.560 1.00 77.06 223 ALA A CA 1
ATOM 1810 C C . ALA A 1 223 ? 2.325 -0.316 -28.795 1.00 77.06 223 ALA A C 1
ATOM 1812 O O . ALA A 1 223 ? 1.652 0.408 -29.522 1.00 77.06 223 ALA A O 1
ATOM 1813 N N . LEU A 1 224 ? 3.605 -0.600 -29.053 1.00 80.88 224 LEU A N 1
ATOM 1814 C CA . LEU A 1 224 ? 4.346 -0.055 -30.190 1.00 80.88 224 LEU A CA 1
ATOM 1815 C C . LEU A 1 224 ? 4.081 -0.817 -31.500 1.00 80.88 224 LEU A C 1
ATOM 1817 O O . LEU A 1 224 ? 4.541 -0.375 -32.546 1.00 80.88 224 LEU A O 1
ATOM 1821 N N . LYS A 1 225 ? 3.348 -1.946 -31.461 1.00 82.88 225 LYS A N 1
ATOM 1822 C CA . LYS A 1 225 ? 3.010 -2.786 -32.632 1.00 82.88 225 LYS A CA 1
ATOM 1823 C C . LYS A 1 225 ? 4.219 -3.094 -33.531 1.00 82.88 225 LYS A C 1
ATOM 1825 O O . LYS A 1 225 ? 4.119 -3.100 -34.754 1.00 82.88 225 LYS A O 1
ATOM 1830 N N . LEU A 1 226 ? 5.366 -3.334 -32.905 1.00 86.31 226 LEU A N 1
ATOM 1831 C CA . LEU A 1 226 ? 6.630 -3.574 -33.592 1.00 86.31 226 LEU A CA 1
ATOM 1832 C C . LEU A 1 226 ? 6.681 -4.996 -34.155 1.00 86.31 226 LEU A C 1
ATOM 1834 O O . LEU A 1 226 ? 6.244 -5.942 -33.497 1.00 86.31 226 LEU A O 1
ATOM 1838 N N . ASN A 1 227 ? 7.298 -5.152 -35.326 1.00 88.12 227 ASN A N 1
ATOM 1839 C CA . ASN A 1 227 ? 7.747 -6.456 -35.798 1.00 88.12 227 ASN A CA 1
ATOM 1840 C C . ASN A 1 227 ? 9.184 -6.700 -35.310 1.00 88.12 227 ASN A C 1
ATOM 1842 O O . ASN A 1 227 ? 10.116 -6.051 -35.780 1.00 88.12 227 ASN A O 1
ATOM 1846 N N . ILE A 1 228 ? 9.360 -7.632 -34.368 1.00 86.75 228 ILE A N 1
ATOM 1847 C CA . ILE A 1 228 ? 10.672 -7.949 -33.780 1.00 86.75 228 ILE A CA 1
ATOM 1848 C C . ILE A 1 228 ? 11.651 -8.548 -34.802 1.00 86.75 228 ILE A C 1
ATOM 1850 O O . ILE A 1 228 ? 12.859 -8.484 -34.600 1.00 86.75 228 ILE A O 1
ATOM 1854 N N . ASP A 1 229 ? 11.147 -9.091 -35.913 1.00 89.25 229 ASP A N 1
ATOM 1855 C CA . ASP A 1 229 ? 11.974 -9.651 -36.986 1.00 89.25 229 ASP A CA 1
ATOM 1856 C C . ASP A 1 229 ? 12.799 -8.585 -37.711 1.00 89.25 229 ASP A C 1
ATOM 1858 O O . ASP A 1 229 ? 13.837 -8.902 -38.285 1.00 89.25 229 ASP A O 1
ATOM 1862 N N . ASN A 1 230 ? 12.389 -7.317 -37.616 1.00 90.62 230 ASN A N 1
ATOM 1863 C CA . ASN A 1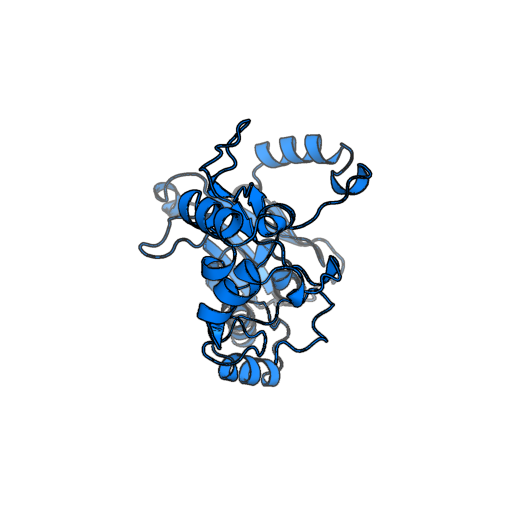 230 ? 13.139 -6.185 -38.156 1.00 90.62 230 ASN A CA 1
ATOM 1864 C C . ASN A 1 230 ? 14.373 -5.815 -37.312 1.00 90.62 230 ASN A C 1
ATOM 1866 O O . ASN A 1 230 ? 15.151 -4.973 -37.755 1.00 90.62 230 ASN A O 1
ATOM 1870 N N . TYR A 1 231 ? 14.528 -6.413 -36.123 1.00 92.81 231 TYR A N 1
ATOM 1871 C CA . TYR A 1 231 ? 15.589 -6.129 -35.151 1.00 92.81 231 TYR A CA 1
ATOM 1872 C C . TYR A 1 231 ? 16.290 -7.437 -34.723 1.00 92.81 231 TYR A C 1
ATOM 1874 O O . TYR A 1 231 ? 16.103 -7.905 -33.589 1.00 92.81 231 TYR A O 1
ATOM 1882 N N . PRO A 1 232 ? 17.043 -8.098 -35.624 1.00 92.56 232 PRO A N 1
ATOM 1883 C CA . PRO A 1 232 ? 17.632 -9.418 -35.391 1.00 92.56 232 PRO A CA 1
ATOM 1884 C C . PRO A 1 232 ? 18.531 -9.507 -34.149 1.00 92.56 232 PRO A C 1
ATOM 1886 O O . PRO A 1 232 ? 18.425 -10.501 -33.424 1.00 92.56 232 PRO A O 1
ATOM 1889 N N . ALA A 1 233 ? 19.352 -8.491 -33.854 1.00 94.25 233 ALA A N 1
ATOM 1890 C CA . ALA A 1 233 ? 20.233 -8.511 -32.678 1.00 94.25 233 ALA A CA 1
ATOM 1891 C C . ALA A 1 233 ? 19.424 -8.502 -31.370 1.00 94.25 233 ALA A C 1
ATOM 1893 O O . ALA A 1 233 ? 19.609 -9.362 -30.506 1.00 94.25 233 ALA A O 1
ATOM 1894 N N . ILE A 1 234 ? 18.430 -7.610 -31.263 1.00 91.81 234 ILE A N 1
ATOM 1895 C CA . ILE A 1 234 ? 17.502 -7.569 -30.121 1.00 91.81 234 ILE A CA 1
ATOM 1896 C C . ILE A 1 234 ? 16.722 -8.882 -30.001 1.00 91.81 234 ILE A C 1
ATOM 1898 O O . ILE A 1 234 ? 16.583 -9.424 -28.902 1.00 91.81 234 ILE A O 1
ATOM 1902 N N . LYS A 1 235 ? 16.229 -9.430 -31.120 1.00 92.06 235 LYS A N 1
ATOM 1903 C CA . LYS A 1 235 ? 15.503 -10.708 -31.138 1.00 92.06 235 LYS A CA 1
ATOM 1904 C C . LYS A 1 235 ? 16.368 -11.842 -30.586 1.00 92.06 235 LYS A C 1
ATOM 1906 O O . LYS A 1 235 ? 15.898 -12.614 -29.751 1.00 92.06 235 LYS A O 1
ATOM 1911 N N . LYS A 1 236 ? 17.617 -11.946 -31.042 1.00 92.06 236 LYS A N 1
ATOM 1912 C CA . LYS A 1 236 ? 18.592 -12.949 -30.596 1.00 92.06 236 LYS A CA 1
ATOM 1913 C C . LYS A 1 236 ? 18.922 -12.785 -29.111 1.00 92.06 236 LYS A C 1
ATOM 1915 O O . LYS A 1 236 ? 18.848 -13.765 -28.371 1.00 92.06 236 LYS A O 1
ATOM 1920 N N . TYR A 1 237 ? 19.187 -11.558 -28.667 1.00 93.00 237 TYR A N 1
ATOM 1921 C CA . TYR A 1 237 ? 19.449 -11.241 -27.264 1.00 93.00 237 TYR A CA 1
ATOM 1922 C C . TYR A 1 237 ? 18.285 -11.645 -26.356 1.00 93.00 237 TYR A C 1
ATOM 1924 O O . TYR A 1 237 ? 18.476 -12.408 -25.412 1.00 93.00 237 TYR A O 1
ATOM 1932 N N . LEU A 1 238 ? 17.055 -11.236 -26.676 1.00 89.69 238 LEU A N 1
ATOM 1933 C CA . LEU A 1 238 ? 15.883 -11.582 -25.867 1.00 89.69 238 LEU A CA 1
ATOM 1934 C C . LEU A 1 238 ? 15.600 -13.093 -25.868 1.00 89.69 238 LEU A C 1
ATOM 1936 O O . LEU A 1 238 ? 15.191 -13.640 -24.843 1.00 89.69 238 LEU A O 1
ATOM 1940 N N . LYS A 1 239 ? 15.860 -13.787 -26.985 1.00 88.06 239 LYS A N 1
ATOM 1941 C CA . LYS A 1 239 ? 15.742 -15.252 -27.066 1.00 88.06 239 LYS A CA 1
ATOM 1942 C C . LYS A 1 239 ? 16.721 -15.986 -26.147 1.00 88.06 239 LYS A C 1
ATOM 1944 O O . LYS A 1 239 ? 16.380 -17.076 -25.692 1.00 88.06 239 LYS A O 1
ATOM 1949 N N . SER A 1 240 ? 17.879 -15.404 -25.825 1.00 89.38 240 SER A N 1
ATOM 1950 C CA . SER A 1 240 ? 18.868 -16.034 -24.932 1.00 89.38 240 SER A CA 1
ATOM 1951 C C . SER A 1 240 ? 18.329 -16.315 -23.521 1.00 89.38 240 SER A C 1
ATOM 1953 O O . SER A 1 240 ? 18.779 -17.243 -22.855 1.00 89.38 240 SER A O 1
ATOM 1955 N N . PHE A 1 241 ? 17.295 -15.585 -23.090 1.00 85.81 241 PHE A N 1
ATOM 1956 C CA . PHE A 1 241 ? 16.645 -15.776 -21.793 1.00 85.81 241 PHE A CA 1
ATOM 1957 C C . PHE A 1 241 ? 15.625 -16.933 -21.767 1.00 85.81 241 PHE A C 1
ATOM 1959 O O . PHE A 1 241 ? 15.103 -17.278 -20.701 1.00 85.81 241 PHE A O 1
ATOM 1966 N N . GLY A 1 242 ? 15.331 -17.543 -22.922 1.00 81.94 242 GLY A N 1
ATOM 1967 C CA . GLY A 1 242 ? 14.466 -18.717 -23.051 1.00 81.94 242 GLY A CA 1
ATOM 1968 C C . GLY A 1 242 ? 13.079 -18.543 -22.419 1.00 81.94 242 GLY A C 1
ATOM 1969 O O . GLY A 1 242 ? 12.467 -17.474 -22.490 1.00 81.94 242 GLY A O 1
ATOM 1970 N N . LYS A 1 243 ? 12.598 -19.600 -21.747 1.00 76.88 243 LYS A N 1
ATOM 1971 C CA . LYS A 1 243 ? 11.258 -19.657 -21.127 1.00 76.88 243 LYS A CA 1
ATOM 1972 C C . LYS A 1 243 ? 10.989 -18.542 -20.110 1.00 76.88 243 LYS A C 1
ATOM 1974 O O . LYS A 1 243 ? 9.841 -18.166 -19.898 1.00 76.88 243 LYS A O 1
ATOM 1979 N N . ARG A 1 244 ? 12.025 -17.946 -19.505 1.00 75.44 244 ARG A N 1
ATOM 1980 C CA . ARG A 1 244 ? 11.858 -16.850 -18.530 1.00 75.44 244 ARG A CA 1
ATOM 1981 C C . ARG A 1 244 ? 11.200 -15.612 -19.139 1.00 75.44 244 ARG A C 1
ATOM 1983 O O . ARG A 1 244 ? 10.501 -14.880 -18.437 1.00 75.44 244 ARG A O 1
ATOM 1990 N N . LEU A 1 245 ? 11.381 -15.396 -20.442 1.00 78.31 245 LEU A N 1
ATOM 1991 C CA . LEU A 1 245 ? 10.772 -14.288 -21.176 1.00 78.31 245 LEU A CA 1
ATOM 1992 C C . LEU A 1 245 ? 9.293 -14.542 -21.526 1.00 78.31 245 LEU A C 1
ATOM 1994 O O . LEU A 1 245 ? 8.571 -13.611 -21.898 1.00 78.31 245 LEU A O 1
ATOM 1998 N N . GLU A 1 246 ? 8.803 -15.774 -21.407 1.00 72.88 246 GLU A N 1
ATOM 1999 C CA . GLU A 1 246 ? 7.417 -16.106 -21.729 1.00 72.88 246 GLU A CA 1
ATOM 2000 C C . GLU A 1 246 ? 6.454 -15.502 -20.700 1.00 72.88 246 GLU A C 1
ATOM 2002 O O . GLU A 1 246 ? 6.688 -15.534 -19.493 1.00 72.88 246 GLU A O 1
ATOM 2007 N N . GLN A 1 247 ? 5.332 -14.950 -21.168 1.00 66.69 247 GLN A N 1
ATOM 2008 C CA . GLN A 1 247 ? 4.245 -14.452 -20.312 1.00 66.69 247 GLN A CA 1
ATOM 2009 C C . GLN A 1 247 ? 3.176 -15.525 -20.105 1.00 66.69 247 GLN A C 1
ATOM 2011 O O . GLN A 1 247 ? 1.982 -15.269 -20.260 1.00 66.69 247 GLN A O 1
ATOM 2016 N N . SER A 1 248 ? 3.588 -16.746 -19.770 1.00 63.75 248 SER A N 1
ATOM 2017 C CA . SER A 1 248 ? 2.659 -17.835 -19.444 1.00 63.75 248 SER A CA 1
ATOM 2018 C C . SER A 1 248 ? 2.098 -17.687 -18.023 1.00 63.75 248 SER A C 1
ATOM 2020 O O . SER A 1 248 ? 0.926 -17.982 -17.790 1.00 63.75 248 SER A O 1
ATOM 2022 N N . GLY A 1 249 ? 2.884 -17.116 -17.100 1.00 61.03 249 GLY A N 1
ATOM 2023 C CA . GLY A 1 249 ? 2.575 -17.073 -15.667 1.00 61.03 249 GLY A CA 1
ATOM 2024 C C . GLY A 1 249 ? 2.901 -18.377 -14.927 1.00 61.03 249 GLY A C 1
ATOM 2025 O O . GLY A 1 249 ? 2.592 -18.482 -13.741 1.00 61.03 249 GLY A O 1
ATOM 2026 N N . GLU A 1 250 ? 3.521 -19.345 -15.606 1.00 69.94 250 GLU A N 1
ATOM 2027 C CA . GLU A 1 250 ? 3.983 -20.609 -15.027 1.00 69.94 250 GLU A CA 1
ATOM 2028 C C . GLU A 1 250 ? 5.262 -20.429 -14.194 1.00 69.94 250 GLU A C 1
ATOM 2030 O O . GLU A 1 250 ? 5.963 -19.415 -14.284 1.00 69.94 250 GLU A O 1
ATOM 2035 N N . LYS A 1 251 ? 5.587 -21.429 -13.365 1.00 62.53 251 LYS A N 1
ATOM 2036 C CA . LYS A 1 251 ? 6.796 -21.417 -12.531 1.00 62.53 251 LYS A CA 1
ATOM 2037 C C . LYS A 1 251 ? 8.036 -21.319 -13.430 1.00 62.53 251 LYS A C 1
ATOM 2039 O O . LYS A 1 251 ? 8.284 -22.196 -14.245 1.00 62.53 251 LYS A O 1
ATOM 2044 N N . GLY A 1 252 ? 8.810 -20.244 -13.270 1.00 61.22 252 GLY A N 1
ATOM 2045 C CA . GLY A 1 252 ? 9.997 -19.965 -14.089 1.00 61.22 252 GLY A CA 1
ATOM 2046 C C . GLY A 1 252 ? 9.761 -19.045 -15.294 1.00 61.22 252 GLY A C 1
ATOM 2047 O O . GLY A 1 252 ? 10.729 -18.711 -15.966 1.00 61.22 252 GLY A O 1
ATOM 2048 N N . CYS A 1 253 ? 8.526 -18.595 -15.535 1.00 66.69 253 CYS A N 1
ATOM 2049 C CA . CYS A 1 253 ? 8.168 -17.628 -16.577 1.00 66.69 253 CYS A CA 1
ATOM 2050 C C . CYS A 1 253 ? 7.844 -16.254 -15.965 1.00 66.69 253 CYS A C 1
ATOM 2052 O O . CYS A 1 253 ? 7.508 -16.150 -14.778 1.00 66.69 253 CYS A O 1
ATOM 2054 N N . ARG A 1 254 ? 7.902 -15.171 -16.753 1.00 68.19 254 ARG A N 1
ATOM 2055 C CA . ARG A 1 254 ? 7.529 -13.845 -16.237 1.00 68.19 254 ARG A CA 1
ATOM 2056 C C . ARG A 1 254 ? 6.019 -13.741 -16.022 1.00 68.19 254 ARG A C 1
ATOM 2058 O O . ARG A 1 254 ? 5.206 -14.261 -16.789 1.00 68.19 254 ARG A O 1
ATOM 2065 N N . LYS A 1 255 ? 5.626 -13.039 -14.954 1.00 60.06 255 LYS A N 1
ATOM 2066 C CA . LYS A 1 255 ? 4.210 -12.829 -14.613 1.00 60.06 255 LYS A CA 1
ATOM 2067 C C . LYS A 1 255 ? 3.482 -12.151 -15.776 1.00 60.06 255 LYS A C 1
ATOM 2069 O O . LYS A 1 255 ? 3.988 -11.180 -16.343 1.00 60.06 255 LYS A O 1
ATOM 2074 N N . LYS A 1 256 ? 2.260 -12.607 -16.076 1.00 56.75 256 LYS A N 1
ATOM 2075 C CA . LYS A 1 256 ? 1.329 -11.868 -16.939 1.00 56.75 256 LYS A CA 1
ATOM 2076 C C . LYS A 1 256 ? 1.054 -10.515 -16.292 1.00 56.75 256 LYS A C 1
ATOM 2078 O O . LYS A 1 256 ? 0.368 -10.429 -15.275 1.00 56.75 256 LYS A O 1
ATOM 2083 N N . LEU A 1 257 ? 1.630 -9.459 -16.850 1.00 49.75 257 LEU A N 1
ATOM 2084 C CA . LEU A 1 257 ? 1.276 -8.106 -16.463 1.00 49.75 257 LEU A CA 1
ATOM 2085 C C . LEU A 1 257 ? -0.083 -7.804 -17.089 1.00 49.75 257 LEU A C 1
ATOM 2087 O O . LEU A 1 257 ? -0.240 -7.899 -18.303 1.00 49.75 257 LEU A O 1
ATOM 2091 N N . ILE A 1 258 ? -1.067 -7.480 -16.250 1.00 36.44 258 ILE A N 1
ATOM 2092 C CA . ILE A 1 258 ? -2.391 -7.022 -16.680 1.00 36.44 258 ILE A CA 1
ATOM 2093 C C . ILE A 1 258 ? -2.223 -5.590 -17.201 1.00 36.44 258 ILE A C 1
ATOM 2095 O O . ILE A 1 258 ? -2.501 -4.614 -16.515 1.00 36.44 258 ILE A O 1
ATOM 2099 N N . ILE A 1 259 ? -1.657 -5.475 -18.395 1.00 34.22 259 ILE A N 1
ATOM 2100 C CA . ILE A 1 259 ? -1.785 -4.328 -19.283 1.00 34.22 259 ILE A CA 1
ATOM 2101 C C . ILE A 1 259 ? -2.123 -4.977 -20.625 1.00 34.22 259 ILE A C 1
ATOM 2103 O O . ILE A 1 259 ? -1.360 -5.789 -21.147 1.00 34.22 259 ILE A O 1
ATOM 2107 N N . SER A 1 260 ? -3.349 -4.739 -21.078 1.00 31.88 260 SER A N 1
ATOM 2108 C CA . SER A 1 260 ? -3.973 -5.324 -22.264 1.00 31.88 260 SER A CA 1
ATOM 2109 C C . SER A 1 260 ? -3.041 -5.338 -23.483 1.00 31.88 260 SER A C 1
ATOM 2111 O O . SER A 1 260 ? -2.439 -4.326 -23.825 1.00 31.88 260 SER A O 1
ATOM 2113 N N . GLY A 1 261 ? -2.955 -6.486 -24.170 1.00 32.16 261 GLY A N 1
ATOM 2114 C CA . GLY A 1 261 ? -2.366 -6.551 -25.517 1.00 32.16 261 GLY A CA 1
ATOM 2115 C C . GLY A 1 261 ? -1.515 -7.775 -25.856 1.00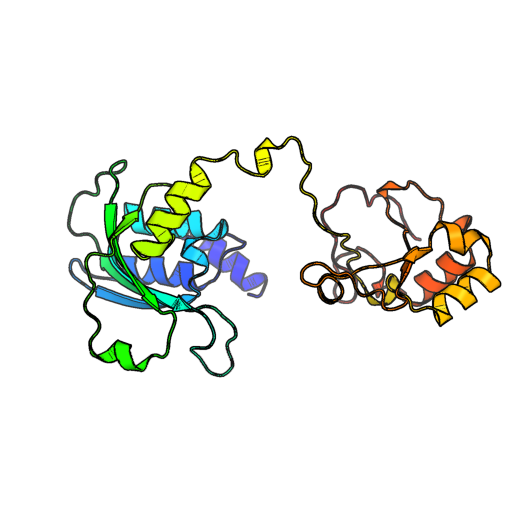 32.16 261 GLY A C 1
ATOM 2116 O O . GLY A 1 261 ? -1.035 -7.876 -26.978 1.00 32.16 261 GLY A O 1
ATOM 2117 N N . LEU A 1 262 ? -1.336 -8.735 -24.947 1.00 37.56 262 LEU A N 1
ATOM 2118 C CA . LEU A 1 262 ? -0.581 -9.962 -25.231 1.00 37.56 262 LEU A CA 1
ATOM 2119 C C . LEU A 1 262 ? -1.448 -11.049 -25.859 1.00 37.56 262 LEU A C 1
ATOM 2121 O O . LEU A 1 262 ? -1.724 -12.093 -25.275 1.00 37.56 262 LEU A O 1
ATOM 2125 N N . LYS A 1 263 ? -1.858 -10.784 -27.094 1.00 32.06 263 LYS A N 1
ATOM 2126 C CA . LYS A 1 263 ? -2.152 -11.824 -28.073 1.00 32.06 263 LYS A CA 1
ATOM 2127 C C . LYS A 1 263 ? -1.272 -11.550 -29.280 1.00 32.06 263 LYS A C 1
ATOM 2129 O O . LYS A 1 263 ? -1.765 -10.987 -30.234 1.00 32.06 263 LYS A O 1
ATOM 2134 N N . HIS A 1 264 ? 0.009 -11.896 -29.227 1.00 33.75 264 HIS A N 1
ATOM 2135 C CA . HIS A 1 264 ? 0.692 -12.471 -30.386 1.00 33.75 264 HIS A CA 1
ATOM 2136 C C . HIS A 1 264 ? 1.943 -13.218 -29.930 1.00 33.75 264 HIS A C 1
ATOM 2138 O O . HIS A 1 264 ? 2.689 -12.780 -29.057 1.00 33.75 264 HIS A O 1
ATOM 2144 N N . LYS A 1 265 ? 2.051 -14.425 -30.478 1.00 32.72 265 LYS A N 1
ATOM 2145 C CA . LYS A 1 265 ? 3.017 -15.468 -30.177 1.00 32.72 265 LYS A CA 1
ATOM 2146 C C . LYS A 1 265 ? 4.430 -14.991 -30.500 1.00 32.72 265 LYS A C 1
ATOM 2148 O O . LYS A 1 265 ? 4.688 -14.583 -31.625 1.00 32.72 265 LYS A O 1
ATOM 2153 N N . ILE A 1 266 ? 5.338 -15.149 -29.547 1.00 34.47 266 ILE A N 1
ATOM 2154 C CA . ILE A 1 266 ? 6.712 -15.515 -29.878 1.00 34.47 266 ILE A CA 1
ATOM 2155 C C . ILE A 1 266 ? 6.687 -17.047 -29.862 1.00 34.47 266 ILE A C 1
ATOM 2157 O O . ILE A 1 266 ? 6.684 -17.645 -28.789 1.00 34.47 266 ILE A O 1
ATOM 2161 N N . GLN A 1 267 ? 6.498 -17.651 -31.037 1.00 32.19 267 GLN A N 1
ATOM 2162 C CA . GLN A 1 267 ? 6.920 -19.028 -31.312 1.00 32.19 267 GLN A CA 1
ATOM 2163 C C . GLN A 1 267 ? 8.288 -18.949 -31.993 1.00 32.19 267 GLN A C 1
ATOM 2165 O O . GLN A 1 267 ? 8.500 -17.991 -32.774 1.00 32.19 267 GLN A O 1
#

Sequence (267 aa):
MEKELKEGYKEANYKSYVLTGDIYQLFFEKSLNVLKIGGIAGMITSNKWMQASYGAVTRDYFYRNANVNGVIDLGAGRFQGATVDTSIIIYSKNDGEIKINEPREFKAIKFYDDLSELKDIEFNNDIIVANKDKQWVIMNNLENSIFEKIIKNKPLKDWGIQINYGIKTGFNEAFFIDEETKNNLIEEDAKSGELIKPLLRGRDIKRYNCIFNSLYLISTFPALKLNIDNYPAIKKYLKSFGKRLEQSGEKGCRKKLIISGLKHKIQ

Secondary structure (DSSP, 8-state):
--HHHHHHHHHTT-TT--TTS-THHHHHHHHHHHSPTT-EEEEEEESGGGTSGGGHHHHHHHHHHEEEEEEEEEESS-BTTB---EEEEEEEE--S---TTS-EEEEEEE--S-SGGGGG----S-EEEE-TT-------HHHHHHHHHHHTSPPGGGSS----PPP--S-HHHHEE-HHHHHHHHHH-TTHHHHEEE---GGGEETTEE---S-EEE---GGG---GGG-HHHHHHHHTTGGGG--S-STTS-----SS---S---

pLDDT: mean 84.13, std 13.75, range [31.88, 97.44]

Radius of gyration: 25.36 Å; chains: 1; bounding box: 56×47×69 Å